Protein AF-A0A0D9QMQ9-F1 (afdb_monomer)

Solvent-accessible surface area (backbone atoms only — not comparable to full-atom values): 18024 Å² total; per-residue (Å²): 124,52,68,69,56,51,51,50,50,52,50,52,46,32,58,77,69,70,30,74,96,33,70,53,59,41,44,40,51,52,48,52,54,51,52,53,53,51,51,50,48,48,51,56,69,65,52,65,88,50,54,65,75,58,25,52,79,49,39,35,37,28,42,50,49,85,97,51,65,80,92,48,66,43,75,64,51,43,36,12,32,39,33,32,13,33,58,45,25,47,42,51,36,56,46,47,32,58,53,93,55,92,91,39,66,69,70,74,86,72,92,64,58,67,66,56,51,46,49,48,36,42,52,53,42,50,51,50,52,44,53,46,60,67,25,40,35,45,32,72,54,11,41,45,38,24,54,48,53,54,33,72,59,41,60,86,44,100,87,46,63,32,39,51,45,76,58,77,39,49,94,82,55,63,76,62,62,62,66,71,90,51,43,68,60,58,52,55,51,52,51,35,66,75,36,49,74,58,40,46,62,47,43,29,66,66,47,38,54,55,26,66,32,67,46,78,80,69,91,63,96,78,81,51,58,78,41,57,66,55,68,73,61,48,49,55,43,49,57,54,35,53,53,51,50,53,52,49,42,55,49,53,52,49,53,53,50,53,55,49,53,50,35,37,75,73,64,42,33,71,78,82,79,62,88,59,84,78,77,79,78,83,79,78,96,77,81,88,87,75,86,83,77,93,74,91,78,90,78,90,81,88,81,87,83,88,82,134

Organism: Plasmodium fragile (NCBI:txid5857)

Mean predicted aligned error: 11.41 Å

Nearest PDB structures (foldseek):
  2fen-assembly1_D  TM=1.761E-01  e=1.444E+00  Agrobacterium tumefaciens

Radius of gyration: 24.2 Å; Cα contacts (8 Å, |Δi|>4): 319; chains: 1; bounding box: 76×77×54 Å

Structure (mmCIF, N/CA/C/O backbone):
data_AF-A0A0D9QMQ9-F1
#
_entry.id   AF-A0A0D9QMQ9-F1
#
loop_
_atom_site.group_PDB
_atom_site.id
_atom_site.type_symbol
_atom_site.label_atom_id
_atom_site.label_alt_id
_atom_site.label_comp_id
_atom_site.label_asym_id
_atom_site.label_entity_id
_atom_site.label_seq_id
_atom_site.pdbx_PDB_ins_code
_atom_site.Cartn_x
_a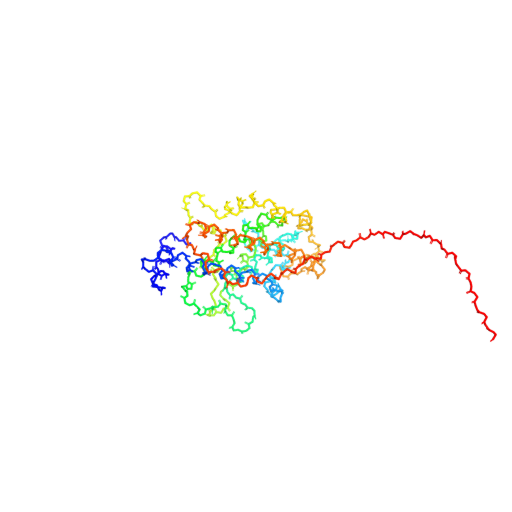tom_site.Cartn_y
_atom_site.Cartn_z
_atom_site.occupancy
_atom_site.B_iso_or_equiv
_atom_site.auth_seq_id
_atom_site.auth_comp_id
_atom_site.auth_asym_id
_atom_site.auth_atom_id
_atom_site.pdbx_PDB_model_num
ATOM 1 N N . MET A 1 1 ? -9.768 -14.624 4.587 1.00 68.94 1 MET A N 1
ATOM 2 C CA . MET A 1 1 ? -10.460 -14.705 5.897 1.00 68.94 1 MET A CA 1
ATOM 3 C C . MET A 1 1 ? -11.968 -14.807 5.677 1.00 68.94 1 MET A C 1
ATOM 5 O O . MET A 1 1 ? -12.449 -14.181 4.743 1.00 68.94 1 MET A O 1
ATOM 9 N N . THR A 1 2 ? -12.699 -15.591 6.482 1.00 71.62 2 THR A N 1
ATOM 10 C CA . THR A 1 2 ? -14.177 -15.701 6.405 1.00 71.62 2 THR A CA 1
ATOM 11 C C . THR A 1 2 ? -14.870 -14.770 7.410 1.00 71.62 2 THR A C 1
ATOM 13 O O . THR A 1 2 ? -14.233 -14.324 8.364 1.00 71.62 2 THR A O 1
ATOM 16 N N . TYR A 1 3 ? -16.180 -14.531 7.258 1.00 74.81 3 TYR A N 1
ATOM 17 C CA . TYR A 1 3 ? -16.982 -13.797 8.251 1.00 74.81 3 TYR A CA 1
ATOM 18 C C . TYR A 1 3 ? -16.979 -14.431 9.631 1.00 74.81 3 TYR A C 1
ATOM 20 O O . TYR A 1 3 ? -16.872 -13.719 10.620 1.00 74.81 3 TYR A O 1
ATOM 28 N N . ALA A 1 4 ? -17.073 -15.759 9.701 1.00 80.44 4 ALA A N 1
ATOM 29 C CA . ALA A 1 4 ? -17.024 -16.468 10.971 1.00 80.44 4 ALA A CA 1
ATOM 30 C C . ALA A 1 4 ? -15.676 -16.233 11.666 1.00 80.44 4 ALA A C 1
ATOM 32 O O . ALA A 1 4 ? -15.633 -15.960 12.861 1.00 80.44 4 ALA A O 1
ATOM 33 N N . THR A 1 5 ? -14.580 -16.256 10.899 1.00 82.38 5 THR A N 1
ATOM 34 C CA . THR A 1 5 ? -13.242 -15.954 11.415 1.00 82.38 5 THR A CA 1
ATOM 35 C C . THR A 1 5 ? -13.144 -14.511 11.906 1.00 82.38 5 THR A C 1
ATOM 37 O O . THR A 1 5 ? -12.687 -14.291 13.021 1.00 82.38 5 THR A O 1
ATOM 40 N N . LEU A 1 6 ? -13.599 -13.527 11.121 1.00 82.94 6 LEU A N 1
ATOM 41 C CA . LEU A 1 6 ? -13.557 -12.125 11.546 1.00 82.94 6 LEU A CA 1
ATOM 42 C C . LEU A 1 6 ? -14.472 -11.865 12.750 1.00 82.94 6 LEU A C 1
ATOM 44 O O . LEU A 1 6 ? -14.066 -11.192 13.689 1.00 82.94 6 LEU A O 1
ATOM 48 N N . GLY A 1 7 ? -15.679 -12.427 12.758 1.00 86.12 7 GLY A N 1
ATOM 49 C CA . GLY A 1 7 ? -16.612 -12.327 13.878 1.00 86.12 7 GLY A CA 1
ATOM 50 C C . GLY A 1 7 ? -16.023 -12.912 15.160 1.00 86.12 7 GLY A C 1
ATOM 51 O O . GLY A 1 7 ? -16.107 -12.279 16.207 1.00 86.12 7 GLY A O 1
ATOM 52 N N . ALA A 1 8 ? -15.346 -14.062 15.076 1.00 88.00 8 ALA A N 1
ATOM 53 C CA . ALA A 1 8 ? -14.628 -14.643 16.207 1.00 88.00 8 ALA A CA 1
ATOM 54 C C . ALA A 1 8 ? -13.463 -13.754 16.677 1.00 88.00 8 ALA A C 1
ATOM 56 O O . ALA A 1 8 ? -13.286 -13.576 17.880 1.00 88.00 8 ALA A O 1
ATOM 57 N N . LEU A 1 9 ? -12.707 -13.153 15.750 1.00 87.44 9 LEU A N 1
ATOM 58 C CA . LEU A 1 9 ? -11.633 -12.208 16.079 1.00 87.44 9 LEU A CA 1
ATOM 59 C C . LEU A 1 9 ? -12.155 -10.959 16.793 1.00 87.44 9 LEU A C 1
ATOM 61 O O . LEU A 1 9 ? -11.562 -10.529 17.779 1.00 87.44 9 LEU A O 1
ATOM 65 N N . LEU A 1 10 ? -13.258 -10.382 16.312 1.00 89.94 10 LEU A N 1
ATOM 66 C CA . LEU A 1 10 ? -13.884 -9.207 16.917 1.00 89.94 10 LEU A CA 1
ATOM 67 C C . LEU A 1 10 ? -14.530 -9.543 18.269 1.00 89.94 10 LEU A C 1
ATOM 69 O O . LEU A 1 10 ? -14.424 -8.758 19.207 1.00 89.94 10 LEU A O 1
ATOM 73 N N . ALA A 1 11 ? -15.137 -10.723 18.415 1.00 90.56 11 ALA A N 1
ATOM 74 C CA . ALA A 1 11 ? -15.656 -11.185 19.700 1.00 90.56 11 ALA A CA 1
ATOM 75 C C . ALA A 1 11 ? -14.529 -11.378 20.729 1.00 90.56 11 ALA A C 1
ATOM 77 O O . ALA A 1 11 ? -14.617 -10.863 21.842 1.00 90.56 11 ALA A O 1
ATOM 78 N N . ASP A 1 12 ? -13.442 -12.056 20.348 1.00 89.81 12 ASP A N 1
ATOM 79 C CA . ASP A 1 12 ? -12.253 -12.220 21.193 1.00 89.81 12 ASP A CA 1
ATOM 80 C C . ASP A 1 12 ? -11.634 -10.865 21.569 1.00 89.81 12 ASP A C 1
ATOM 82 O O . ASP A 1 12 ? -11.254 -10.653 22.721 1.00 89.81 12 ASP A O 1
ATOM 86 N N . TYR A 1 13 ? -11.599 -9.919 20.627 1.00 89.81 13 TYR A N 1
ATOM 87 C CA . TYR A 1 13 ? -11.155 -8.549 20.864 1.00 89.81 13 TYR A CA 1
ATOM 88 C C . TYR A 1 13 ? -11.979 -7.838 21.945 1.00 89.81 13 TYR A C 1
ATOM 90 O O . TYR A 1 13 ? -11.412 -7.296 22.897 1.00 89.81 13 TYR A O 1
ATOM 98 N N . VAL A 1 14 ? -13.310 -7.873 21.824 1.00 90.81 14 VAL A N 1
ATOM 99 C CA . VAL A 1 14 ? -14.242 -7.270 22.789 1.00 90.81 14 VAL A CA 1
ATOM 100 C C . VAL A 1 14 ? -14.087 -7.909 24.170 1.00 90.81 14 VAL A C 1
ATOM 102 O O . VAL A 1 14 ? -13.989 -7.193 25.167 1.00 90.81 14 VAL A O 1
ATOM 105 N N . ILE A 1 15 ? -14.005 -9.243 24.236 1.00 90.62 15 ILE A N 1
ATOM 106 C CA . ILE A 1 15 ? -13.854 -9.992 25.492 1.00 90.62 15 ILE A CA 1
ATOM 107 C C . ILE A 1 15 ? -12.533 -9.637 26.181 1.00 90.62 15 ILE A C 1
ATOM 109 O O . ILE A 1 15 ? -12.535 -9.262 27.353 1.00 90.62 15 ILE A O 1
ATOM 113 N N . LYS A 1 16 ? -11.403 -9.701 25.465 1.00 88.38 16 LYS A N 1
ATOM 114 C CA . LYS A 1 16 ? -10.070 -9.449 26.042 1.00 88.38 16 LYS A CA 1
ATOM 115 C C . LYS A 1 16 ? -9.882 -8.023 26.538 1.00 88.38 16 LYS A C 1
ATOM 117 O O . LYS A 1 16 ? -9.113 -7.807 27.470 1.00 88.38 16 LYS A O 1
ATOM 122 N N . ARG A 1 17 ? -10.564 -7.056 25.924 1.00 88.06 17 ARG A N 1
ATOM 123 C CA . ARG A 1 17 ? -10.505 -5.647 26.331 1.00 88.06 17 ARG A CA 1
ATOM 124 C C . ARG A 1 17 ? -11.587 -5.254 27.341 1.00 88.06 17 ARG A C 1
ATOM 126 O O . ARG A 1 17 ? -11.636 -4.090 27.720 1.00 88.06 17 ARG A O 1
ATOM 133 N N . GLY A 1 18 ? -12.428 -6.193 27.786 1.00 90.94 18 GLY A N 1
ATOM 134 C CA . GLY A 1 18 ? -13.492 -5.918 28.756 1.00 90.94 18 GLY A CA 1
ATOM 135 C C . GLY A 1 18 ? -14.588 -4.993 28.218 1.00 90.94 18 GLY A C 1
ATOM 136 O O . GLY A 1 18 ? -15.209 -4.278 28.992 1.00 90.94 18 GLY A O 1
ATOM 137 N N . LEU A 1 19 ? -14.820 -4.998 26.901 1.00 91.88 19 LEU A N 1
ATOM 138 C CA . LEU A 1 19 ? -15.770 -4.113 26.207 1.00 91.88 19 LEU A CA 1
ATOM 139 C C . LEU A 1 19 ? -17.147 -4.774 26.010 1.00 91.88 19 LEU A C 1
ATOM 141 O O . LEU A 1 19 ? -17.959 -4.335 25.196 1.00 91.88 19 LEU A O 1
ATOM 145 N N . VAL A 1 20 ? -17.406 -5.886 26.704 1.00 91.75 20 VAL A N 1
ATOM 146 C CA . VAL A 1 20 ? -18.668 -6.629 26.594 1.00 91.75 20 VAL A CA 1
ATOM 147 C C . VAL A 1 20 ? -19.812 -5.745 27.088 1.00 91.75 20 VAL A C 1
ATOM 149 O O . VAL A 1 20 ? -19.816 -5.318 28.238 1.00 91.75 20 VAL A O 1
ATOM 152 N N . GLY A 1 21 ? -20.794 -5.495 26.220 1.00 91.88 21 GLY A N 1
ATOM 153 C CA . GLY A 1 21 ? -21.918 -4.608 26.531 1.00 91.88 21 GLY A CA 1
ATOM 154 C C . GLY A 1 21 ? -21.609 -3.114 26.389 1.00 91.88 21 GLY A C 1
ATOM 155 O O . GLY A 1 21 ? -22.464 -2.306 26.736 1.00 91.88 21 GLY A O 1
ATOM 156 N N . ASP A 1 22 ? -20.444 -2.746 25.843 1.00 90.12 22 ASP A N 1
ATOM 157 C CA . ASP A 1 22 ? -20.040 -1.359 25.584 1.00 90.12 22 ASP A CA 1
ATOM 158 C C . ASP A 1 22 ? -19.768 -1.119 24.081 1.00 90.12 22 ASP A C 1
ATOM 160 O O . ASP A 1 22 ? -18.618 -1.164 23.629 1.00 90.12 22 ASP A O 1
ATOM 164 N N . PRO A 1 23 ? -20.815 -0.877 23.267 1.00 86.69 23 PRO A N 1
ATOM 165 C CA . PRO A 1 23 ? -20.660 -0.641 21.831 1.00 86.69 23 PRO A CA 1
ATOM 166 C C . PRO A 1 23 ? -19.800 0.587 21.503 1.00 86.69 23 PRO A C 1
ATOM 168 O O . PRO A 1 23 ? -19.014 0.545 20.558 1.00 86.69 23 PRO A O 1
ATOM 171 N N . GLN A 1 24 ? -19.910 1.663 22.289 1.00 84.31 24 GLN A N 1
ATOM 172 C CA . GLN A 1 24 ? -19.139 2.890 22.070 1.00 84.31 24 GLN A CA 1
ATOM 173 C C . GLN A 1 24 ? -17.661 2.684 22.414 1.00 84.31 24 GLN A C 1
ATOM 175 O O . GLN A 1 24 ? -16.781 3.075 21.645 1.00 84.31 24 GLN A O 1
ATOM 180 N N . GLY A 1 25 ? -17.366 2.019 23.533 1.00 86.75 25 GLY A N 1
ATOM 181 C CA . GLY A 1 25 ? -16.004 1.637 23.889 1.00 86.75 25 GLY A CA 1
ATOM 182 C C . GLY A 1 25 ? -15.387 0.672 22.881 1.00 86.75 25 GLY A C 1
ATOM 183 O O . GLY A 1 25 ? -14.217 0.836 22.535 1.00 86.75 25 GLY A O 1
ATOM 184 N N . TYR A 1 26 ? -16.164 -0.275 22.344 1.00 88.44 26 TYR A N 1
ATOM 185 C CA . TYR A 1 26 ? -15.739 -1.137 21.238 1.00 88.44 26 TYR A CA 1
ATOM 186 C C . TYR A 1 26 ? -15.322 -0.332 20.003 1.00 88.44 26 TYR A C 1
ATOM 188 O O . TYR A 1 26 ? -14.180 -0.479 19.559 1.00 88.44 26 TYR A O 1
ATOM 196 N N . MET A 1 27 ? -16.193 0.542 19.488 1.00 86.75 27 MET A N 1
ATOM 197 C CA . MET A 1 27 ? -15.899 1.344 18.293 1.00 86.75 27 MET A CA 1
ATOM 198 C C . MET A 1 27 ? -14.690 2.257 18.510 1.00 86.75 27 MET A C 1
ATOM 200 O O . MET A 1 27 ? -13.760 2.257 17.702 1.00 86.75 27 MET A O 1
ATOM 204 N N . LYS A 1 28 ? -14.630 2.950 19.653 1.00 85.81 28 LYS A N 1
ATOM 205 C CA . LYS A 1 28 ? -13.495 3.802 20.033 1.00 85.81 28 LYS A CA 1
ATOM 206 C C . LYS A 1 28 ? -12.178 3.025 20.103 1.00 85.81 28 LYS A C 1
ATOM 208 O O . LYS A 1 28 ? -11.148 3.503 19.630 1.00 85.81 28 LYS A O 1
ATOM 213 N N . SER A 1 29 ? -12.193 1.842 20.716 1.00 87.19 29 SER A N 1
ATOM 214 C CA . SER A 1 29 ? -11.004 1.000 20.887 1.00 87.19 29 SER A CA 1
ATOM 215 C C . SER A 1 29 ? -10.517 0.449 19.546 1.00 87.19 29 SER A C 1
ATOM 217 O O . SER A 1 29 ? -9.326 0.545 19.240 1.00 87.19 29 SER A O 1
ATOM 219 N N . LEU A 1 30 ? -11.440 -0.054 18.717 1.00 88.19 30 LEU A N 1
ATOM 220 C CA . LEU A 1 30 ? -11.125 -0.582 17.393 1.00 88.19 30 LEU A CA 1
ATOM 221 C C . LEU A 1 30 ? -10.579 0.515 16.476 1.00 88.19 30 LEU A C 1
ATOM 223 O O . LEU A 1 30 ? -9.556 0.310 15.822 1.00 88.19 30 LEU A O 1
ATOM 227 N N . TRP A 1 31 ? -11.215 1.690 16.470 1.00 87.56 31 TRP A N 1
ATOM 228 C CA . TRP A 1 31 ? -10.737 2.840 15.711 1.00 87.56 31 TRP A CA 1
ATOM 229 C C . TRP A 1 31 ? -9.320 3.234 16.119 1.00 87.56 31 TRP A C 1
ATOM 231 O O . TRP A 1 31 ? -8.460 3.387 15.258 1.00 87.56 31 TRP A O 1
ATOM 241 N N . LYS A 1 32 ? -9.046 3.322 17.426 1.00 86.56 32 LYS A N 1
ATOM 242 C CA . LYS A 1 32 ? -7.710 3.647 17.939 1.00 86.56 32 LYS A CA 1
ATOM 243 C C . LYS A 1 32 ? -6.645 2.667 17.439 1.00 86.56 32 LYS A C 1
ATOM 245 O O . LYS A 1 32 ? -5.544 3.089 17.092 1.00 86.56 32 LYS A O 1
ATOM 250 N N . ASP A 1 33 ? -6.958 1.374 17.386 1.00 87.38 33 ASP A N 1
ATOM 251 C CA . ASP A 1 33 ? -6.023 0.364 16.882 1.00 87.38 33 ASP A CA 1
ATOM 252 C C . ASP A 1 33 ? -5.807 0.484 15.359 1.00 87.38 33 ASP A C 1
ATOM 254 O O . ASP A 1 33 ? -4.674 0.344 14.891 1.00 87.38 33 ASP A O 1
ATOM 258 N N . ILE A 1 34 ? -6.864 0.774 14.587 1.00 89.06 34 ILE A N 1
ATOM 259 C CA . ILE A 1 34 ? -6.778 1.022 13.136 1.00 89.06 34 ILE A CA 1
ATOM 260 C C . ILE A 1 34 ? -5.956 2.282 12.852 1.00 89.06 34 ILE A C 1
ATOM 262 O O . ILE A 1 34 ? -5.028 2.232 12.044 1.00 89.06 34 ILE A O 1
ATOM 266 N N . GLU A 1 35 ? -6.257 3.385 13.541 1.00 86.94 35 GLU A N 1
ATOM 267 C CA . GLU A 1 35 ? -5.558 4.669 13.430 1.00 86.94 35 GLU A CA 1
ATOM 268 C C . GLU A 1 35 ? -4.066 4.492 13.728 1.00 86.94 35 GLU A C 1
ATOM 270 O O . GLU A 1 35 ? -3.226 4.898 12.928 1.00 86.94 35 GLU A O 1
ATOM 275 N N . ALA A 1 36 ? -3.731 3.776 14.806 1.00 87.69 36 ALA A N 1
ATOM 276 C CA . ALA A 1 36 ? -2.348 3.488 15.165 1.00 87.69 36 ALA A CA 1
ATOM 277 C C . ALA A 1 36 ? -1.608 2.663 14.096 1.00 87.69 36 ALA A C 1
ATOM 279 O O . ALA A 1 36 ? -0.444 2.938 13.804 1.00 87.69 36 ALA A O 1
ATOM 280 N N . GLN A 1 37 ? -2.245 1.649 13.493 1.00 89.69 37 GLN A N 1
ATOM 281 C CA . GLN A 1 37 ? -1.610 0.897 12.401 1.00 89.69 37 GLN A CA 1
ATOM 282 C C . GLN A 1 37 ? -1.471 1.739 11.128 1.00 89.69 37 GLN A C 1
ATOM 284 O O . GLN A 1 37 ? -0.465 1.612 10.431 1.00 89.69 37 GLN A O 1
ATOM 289 N N . LEU A 1 38 ? -2.441 2.603 10.825 1.00 91.44 38 LEU A N 1
ATOM 290 C CA . LEU A 1 38 ? -2.374 3.492 9.668 1.00 91.44 38 LEU A CA 1
ATOM 291 C C . LEU A 1 38 ? -1.259 4.535 9.822 1.00 91.44 38 LEU A C 1
ATOM 293 O O . LEU A 1 38 ? -0.508 4.760 8.875 1.00 91.44 38 LEU A O 1
ATOM 297 N N . ASP A 1 39 ? -1.084 5.106 11.014 1.00 89.06 39 ASP A N 1
ATOM 298 C CA . ASP A 1 39 ? 0.026 6.019 11.304 1.00 89.06 39 ASP A CA 1
ATOM 299 C C . ASP A 1 39 ? 1.377 5.325 11.162 1.00 89.06 39 ASP A C 1
ATOM 301 O O . ASP A 1 39 ? 2.276 5.846 10.499 1.00 89.06 39 ASP A O 1
ATOM 305 N N . LYS A 1 40 ? 1.501 4.108 11.700 1.00 90.38 40 LYS A N 1
ATOM 306 C CA . LYS A 1 40 ? 2.700 3.284 11.518 1.00 90.38 40 LYS A CA 1
ATOM 307 C C . LYS A 1 40 ? 2.983 2.994 10.057 1.00 90.38 40 LYS A C 1
ATOM 309 O O . LYS A 1 40 ? 4.139 3.019 9.656 1.00 90.38 40 LYS A O 1
ATOM 314 N N . PHE A 1 41 ? 1.954 2.752 9.253 1.00 91.94 41 PHE A N 1
ATOM 315 C CA . PHE A 1 41 ? 2.126 2.553 7.822 1.00 91.94 41 PHE A CA 1
ATOM 316 C C . PHE A 1 41 ? 2.626 3.824 7.123 1.00 91.94 41 PHE A C 1
ATOM 318 O O . PHE A 1 41 ? 3.583 3.773 6.355 1.00 91.94 41 PHE A O 1
ATOM 325 N N . ILE A 1 42 ? 2.032 4.982 7.423 1.00 91.12 42 ILE A N 1
ATOM 326 C CA . ILE A 1 42 ? 2.452 6.277 6.864 1.00 91.12 42 ILE A CA 1
ATOM 327 C C . ILE A 1 42 ? 3.900 6.606 7.262 1.00 91.12 42 ILE A C 1
ATOM 329 O O . ILE A 1 42 ? 4.663 7.108 6.432 1.00 91.12 42 ILE A O 1
ATOM 333 N N . GLN A 1 43 ? 4.282 6.317 8.508 1.00 88.56 43 GLN A N 1
ATOM 334 C CA . GLN A 1 43 ? 5.653 6.462 9.000 1.00 88.56 43 GLN A CA 1
ATOM 335 C C . GLN A 1 43 ? 6.602 5.473 8.326 1.00 88.56 43 GLN A C 1
ATOM 337 O O . GLN A 1 43 ? 7.659 5.882 7.860 1.00 88.56 43 GLN A O 1
ATOM 342 N N . HIS A 1 44 ? 6.200 4.209 8.181 1.00 87.31 44 HIS A N 1
ATOM 343 C CA . HIS A 1 44 ? 6.981 3.195 7.478 1.00 87.31 44 HIS A CA 1
ATOM 344 C C . HIS A 1 44 ? 7.254 3.609 6.030 1.00 87.31 44 HIS A C 1
ATOM 346 O O . HIS A 1 44 ? 8.369 3.463 5.550 1.00 87.31 44 HIS A O 1
ATOM 352 N N . LEU A 1 45 ? 6.276 4.222 5.352 1.00 87.62 45 LEU A N 1
ATOM 353 C CA . LEU A 1 45 ? 6.485 4.817 4.034 1.00 87.62 45 LEU A CA 1
ATOM 354 C C . LEU A 1 45 ? 7.475 5.998 4.054 1.00 87.62 45 LEU A C 1
ATOM 356 O O . LEU A 1 45 ? 8.078 6.252 3.025 1.00 87.62 45 LEU A O 1
ATOM 360 N N . LYS A 1 46 ? 7.668 6.736 5.158 1.00 82.81 46 LYS A N 1
ATOM 361 C CA . LYS A 1 46 ? 8.644 7.851 5.236 1.00 82.81 46 LYS A CA 1
ATOM 362 C C . LYS A 1 46 ? 10.091 7.354 5.297 1.00 82.81 46 LYS A C 1
ATOM 364 O O . LYS A 1 46 ? 10.971 8.074 4.842 1.00 82.81 46 LYS A O 1
ATOM 369 N N . ASP A 1 47 ? 10.323 6.170 5.851 1.00 73.62 47 ASP A N 1
ATOM 370 C CA . ASP A 1 47 ? 11.666 5.668 6.134 1.00 73.62 47 ASP A CA 1
ATOM 371 C C . ASP A 1 47 ? 12.423 5.330 4.838 1.00 73.62 47 ASP A C 1
ATOM 373 O O . ASP A 1 47 ? 12.056 4.391 4.130 1.00 73.62 47 ASP A O 1
ATOM 377 N N . GLN A 1 48 ? 13.415 6.156 4.489 1.00 65.25 48 GLN A N 1
ATOM 378 C CA . GLN A 1 48 ? 14.204 6.039 3.256 1.00 65.25 48 GLN A CA 1
ATOM 379 C C . GLN A 1 48 ? 15.430 5.136 3.416 1.00 65.25 48 GLN A C 1
ATOM 381 O O . GLN A 1 48 ? 15.915 4.589 2.425 1.00 65.25 48 GLN A O 1
ATOM 386 N N . GLU A 1 49 ? 15.927 4.938 4.642 1.00 60.41 49 GLU A N 1
ATOM 387 C CA . GLU A 1 49 ? 17.119 4.110 4.896 1.00 60.41 49 GLU A CA 1
ATOM 388 C C . GLU A 1 49 ? 16.867 2.636 4.549 1.00 60.41 49 GLU A C 1
ATOM 390 O O . GLU A 1 49 ? 17.783 1.868 4.256 1.00 60.41 49 GLU A O 1
ATOM 395 N N . LEU A 1 50 ? 15.592 2.259 4.510 1.00 63.56 50 LEU A N 1
ATOM 396 C CA . LEU A 1 50 ? 15.129 0.905 4.271 1.00 63.56 50 LEU A CA 1
ATOM 397 C C . LEU A 1 50 ? 14.785 0.630 2.794 1.00 63.56 50 LEU A C 1
ATOM 399 O O . LEU A 1 50 ? 14.641 -0.530 2.400 1.00 63.56 50 LEU A O 1
ATOM 403 N N . ASP A 1 51 ? 14.704 1.667 1.951 1.00 66.38 51 ASP A N 1
ATOM 404 C CA . ASP A 1 51 ? 14.235 1.564 0.559 1.00 66.38 51 ASP A CA 1
ATOM 405 C C . ASP A 1 51 ? 15.152 0.700 -0.318 1.00 66.38 51 ASP A C 1
ATOM 407 O O . ASP A 1 51 ? 14.689 0.004 -1.226 1.00 66.38 51 ASP A O 1
ATOM 411 N N . GLU A 1 52 ? 16.458 0.725 -0.056 1.00 68.31 52 GLU A N 1
ATOM 412 C CA . GLU A 1 52 ? 17.465 -0.068 -0.770 1.00 68.31 52 GLU A CA 1
ATOM 413 C C . GLU A 1 52 ? 17.335 -1.563 -0.469 1.00 68.31 52 GLU A C 1
ATOM 415 O O . GLU A 1 52 ? 17.295 -2.380 -1.391 1.00 68.31 52 GLU A O 1
ATOM 420 N N . ALA A 1 53 ? 17.224 -1.913 0.812 1.00 67.75 53 ALA A N 1
ATOM 421 C CA . ALA A 1 53 ? 17.193 -3.295 1.273 1.00 67.75 53 ALA A CA 1
ATOM 422 C C . ALA A 1 53 ? 15.817 -3.953 1.078 1.00 67.75 53 ALA A C 1
ATOM 424 O O . ALA A 1 53 ? 15.755 -5.142 0.769 1.00 67.75 53 ALA A O 1
ATOM 425 N N . TYR A 1 54 ? 14.720 -3.194 1.166 1.00 71.06 54 TYR A N 1
ATOM 426 C CA . TYR A 1 54 ? 13.375 -3.731 0.946 1.00 71.06 54 TYR A CA 1
ATOM 427 C C . TYR A 1 54 ? 13.077 -4.096 -0.496 1.00 71.06 54 TYR A C 1
ATOM 429 O O . TYR A 1 54 ? 12.248 -4.960 -0.742 1.00 71.06 54 TYR A O 1
ATOM 437 N N . SER A 1 55 ? 13.722 -3.456 -1.464 1.00 76.94 55 SER A N 1
ATOM 438 C CA . SER A 1 55 ? 13.285 -3.540 -2.857 1.00 76.94 55 SER A CA 1
ATOM 439 C C . SER A 1 55 ? 14.362 -4.047 -3.814 1.00 76.94 55 SER A C 1
ATOM 441 O O . SER A 1 55 ? 14.288 -3.827 -5.027 1.00 76.94 55 SER A O 1
ATOM 443 N N . VAL A 1 56 ? 15.353 -4.772 -3.281 1.00 83.62 56 VAL A N 1
ATOM 444 C CA . VAL A 1 56 ? 16.436 -5.397 -4.061 1.00 83.62 56 VAL A CA 1
ATOM 445 C C . VAL A 1 56 ? 15.875 -6.272 -5.184 1.00 83.62 56 VAL A C 1
ATOM 447 O O . VAL A 1 56 ? 16.342 -6.198 -6.317 1.00 83.62 56 VAL A O 1
ATOM 450 N N . ASN A 1 57 ? 14.810 -7.035 -4.920 1.00 84.69 57 ASN A N 1
ATOM 451 C CA . ASN A 1 57 ? 14.135 -7.864 -5.922 1.00 84.69 57 ASN A CA 1
ATOM 452 C C . ASN A 1 57 ? 13.616 -7.045 -7.119 1.00 84.69 57 ASN A C 1
ATOM 454 O O . ASN A 1 57 ? 13.650 -7.532 -8.251 1.00 84.69 57 ASN A O 1
ATOM 458 N N . CYS A 1 58 ? 13.185 -5.798 -6.900 1.00 89.69 58 CYS A N 1
ATOM 459 C CA . CYS A 1 58 ? 12.698 -4.891 -7.941 1.00 89.69 58 CYS A CA 1
ATOM 460 C C . CYS A 1 58 ? 13.826 -4.281 -8.796 1.00 89.69 58 CYS A C 1
ATOM 462 O O . CYS A 1 58 ? 13.551 -3.639 -9.814 1.00 89.69 58 CYS A O 1
ATOM 464 N N . LYS A 1 59 ? 15.099 -4.474 -8.420 1.00 84.94 59 LYS A N 1
ATOM 465 C CA . LYS A 1 59 ? 16.254 -4.070 -9.239 1.00 84.94 59 LYS A CA 1
ATOM 466 C C . LYS A 1 59 ? 16.546 -5.062 -10.362 1.00 84.94 59 LYS A C 1
ATOM 468 O O . LYS A 1 59 ? 17.109 -4.655 -11.377 1.00 84.94 59 LYS A O 1
ATOM 473 N N . ASN A 1 60 ? 16.095 -6.312 -10.228 1.00 84.19 60 ASN A N 1
ATOM 474 C CA . ASN A 1 60 ? 16.275 -7.354 -11.239 1.00 84.19 60 ASN A CA 1
ATOM 475 C C . ASN A 1 60 ? 15.795 -6.881 -12.621 1.00 84.19 60 ASN A C 1
ATOM 477 O O . ASN A 1 60 ? 14.765 -6.208 -12.752 1.00 84.19 60 ASN A O 1
ATOM 481 N N . THR A 1 61 ? 16.536 -7.226 -13.667 1.00 83.12 61 THR A N 1
ATOM 482 C CA . THR A 1 61 ? 16.208 -6.875 -15.056 1.00 83.12 61 THR A CA 1
ATOM 483 C C . THR A 1 61 ? 14.991 -7.630 -15.571 1.00 83.12 61 THR A C 1
ATOM 485 O O . THR A 1 61 ? 14.216 -7.047 -16.329 1.00 83.12 61 THR A O 1
ATOM 488 N N . ALA A 1 62 ? 14.802 -8.887 -15.155 1.00 86.00 62 ALA A N 1
ATOM 489 C CA . ALA A 1 62 ? 13.739 -9.757 -15.645 1.00 86.00 62 ALA A CA 1
ATOM 490 C C . ALA A 1 62 ? 12.914 -10.390 -14.517 1.00 86.00 62 ALA A C 1
ATOM 492 O O . ALA A 1 62 ? 13.467 -10.910 -13.549 1.00 86.00 62 ALA A O 1
ATOM 493 N N . TRP A 1 63 ? 11.589 -10.383 -14.671 1.00 91.00 63 TRP A N 1
ATOM 494 C CA . TRP A 1 63 ? 10.625 -10.796 -13.646 1.00 91.00 63 TRP A CA 1
ATOM 495 C C . TRP A 1 63 ? 9.649 -11.851 -14.150 1.00 91.00 63 TRP A C 1
ATOM 497 O O . TRP A 1 63 ? 9.332 -11.915 -15.340 1.00 91.00 63 TRP A O 1
ATOM 507 N N . GLN A 1 64 ? 9.099 -12.629 -13.221 1.00 90.81 64 GLN A N 1
ATOM 508 C CA . GLN A 1 64 ? 7.893 -13.413 -13.464 1.00 90.81 64 GLN A CA 1
ATOM 509 C C . GLN A 1 64 ? 6.731 -12.482 -13.806 1.00 90.81 64 GLN A C 1
ATOM 511 O O . GLN A 1 64 ? 6.609 -11.389 -13.250 1.00 90.81 64 GLN A O 1
ATOM 516 N N . ARG A 1 65 ? 5.853 -12.929 -14.706 1.00 85.75 65 ARG A N 1
ATOM 517 C CA . ARG A 1 65 ? 4.692 -12.165 -15.173 1.00 85.75 65 ARG A CA 1
ATOM 518 C C . ARG A 1 65 ? 3.390 -12.844 -14.732 1.00 85.75 65 ARG A C 1
ATOM 520 O O . ARG A 1 65 ? 3.325 -14.074 -14.767 1.00 85.75 65 ARG A O 1
ATOM 527 N N . PRO A 1 66 ? 2.340 -12.087 -14.359 1.00 83.12 66 PRO A N 1
ATOM 528 C CA . PRO A 1 66 ? 1.044 -12.685 -14.053 1.00 83.12 66 PRO A CA 1
ATOM 529 C C . PRO A 1 66 ? 0.519 -13.506 -15.241 1.00 83.12 66 PRO A C 1
ATOM 531 O O . PRO A 1 66 ? 0.609 -13.078 -16.393 1.00 83.12 66 PRO A O 1
ATOM 534 N N . GLY A 1 67 ? -0.028 -14.691 -14.954 1.00 79.38 67 GLY A N 1
ATOM 535 C CA . GLY A 1 67 ? -0.600 -15.595 -15.960 1.00 79.38 67 GLY A CA 1
ATOM 536 C C . GLY A 1 67 ? 0.419 -16.339 -16.833 1.00 79.38 67 GLY A C 1
ATOM 537 O O . GLY A 1 67 ? 0.016 -16.965 -17.808 1.00 79.38 67 GLY A O 1
ATOM 538 N N . GLN A 1 68 ? 1.716 -16.272 -16.514 1.00 81.44 68 GLN A N 1
ATOM 539 C CA . GLN A 1 68 ? 2.778 -17.027 -17.189 1.00 81.44 68 GLN A CA 1
ATOM 540 C C . GLN A 1 68 ? 3.422 -18.050 -16.236 1.00 81.44 68 GLN A C 1
ATOM 542 O O . GLN A 1 68 ? 3.331 -17.883 -15.016 1.00 81.44 68 GLN A O 1
ATOM 547 N N . PRO A 1 69 ? 4.088 -19.099 -16.759 1.00 78.31 69 PRO A N 1
ATOM 548 C CA . PRO A 1 69 ? 4.858 -20.026 -15.934 1.00 78.31 69 PRO A CA 1
ATOM 549 C C . PRO A 1 69 ? 5.923 -19.297 -15.099 1.00 78.31 69 PRO A C 1
ATOM 551 O O . PRO A 1 69 ? 6.695 -18.495 -15.622 1.00 78.31 69 PRO A O 1
ATOM 554 N N . THR A 1 70 ? 5.992 -19.582 -13.797 1.00 82.19 70 THR A N 1
ATOM 555 C CA . THR A 1 70 ? 6.876 -18.879 -12.842 1.00 82.19 70 THR A CA 1
ATOM 556 C C . THR A 1 70 ? 8.367 -19.186 -13.025 1.00 82.19 70 THR A C 1
ATOM 558 O O . THR A 1 70 ? 9.219 -18.473 -12.492 1.00 82.19 70 THR A O 1
ATOM 561 N N . ASN A 1 71 ? 8.700 -20.215 -13.807 1.00 82.69 71 ASN A N 1
ATOM 562 C CA . ASN A 1 71 ? 10.066 -20.554 -14.206 1.00 82.69 71 ASN A CA 1
ATOM 563 C C . ASN A 1 71 ? 10.582 -19.719 -15.393 1.00 82.69 71 ASN A C 1
ATOM 565 O O . ASN A 1 71 ? 11.743 -19.865 -15.766 1.00 82.69 71 ASN A O 1
ATOM 569 N N . ILE A 1 72 ? 9.741 -18.869 -15.993 1.00 84.31 72 ILE A N 1
ATOM 570 C CA . ILE A 1 72 ? 10.107 -17.984 -17.102 1.00 84.31 72 ILE A CA 1
ATOM 571 C C . ILE A 1 72 ? 10.080 -16.536 -16.609 1.00 84.31 72 ILE A C 1
ATOM 573 O O . ILE A 1 72 ? 9.120 -16.093 -15.976 1.00 84.31 72 ILE A O 1
ATOM 577 N N . THR A 1 73 ? 11.136 -15.787 -16.920 1.00 87.06 73 THR A N 1
ATOM 578 C CA . THR A 1 73 ? 11.235 -14.355 -16.628 1.00 87.06 73 THR A CA 1
ATOM 579 C C . THR A 1 73 ? 11.237 -13.530 -17.911 1.00 87.06 73 THR A C 1
ATOM 581 O O . THR A 1 73 ? 11.666 -13.983 -18.972 1.00 87.06 73 THR A O 1
ATOM 584 N N . TYR A 1 74 ? 10.741 -12.299 -17.812 1.00 88.12 74 TYR A N 1
ATOM 585 C CA . TYR A 1 74 ? 10.652 -11.351 -18.919 1.00 88.12 74 TYR A CA 1
ATOM 586 C C . TYR A 1 74 ? 11.307 -10.039 -18.520 1.00 88.12 74 TYR A C 1
ATOM 588 O O . TYR A 1 74 ? 11.106 -9.566 -17.403 1.00 88.12 74 TYR A O 1
ATOM 596 N N . VAL A 1 75 ? 12.064 -9.446 -19.443 1.00 88.38 75 VAL A N 1
ATOM 597 C CA . VAL A 1 75 ? 12.720 -8.155 -19.219 1.00 88.38 75 VAL A CA 1
ATOM 598 C C . VAL A 1 75 ? 11.675 -7.081 -18.941 1.00 88.38 75 VAL A C 1
ATOM 600 O O . VAL A 1 75 ? 10.712 -6.919 -19.692 1.00 88.38 75 VAL A O 1
ATOM 603 N N . VAL A 1 76 ? 11.895 -6.334 -17.869 1.00 88.00 76 VAL A N 1
ATOM 604 C CA . VAL A 1 76 ? 11.017 -5.259 -17.418 1.00 88.00 76 VAL A CA 1
ATOM 605 C C . VAL A 1 76 ? 11.470 -3.971 -18.070 1.00 88.00 76 VAL A C 1
ATOM 607 O O . VAL A 1 76 ? 12.534 -3.433 -17.754 1.00 88.00 76 VAL A O 1
ATOM 610 N N . THR A 1 77 ? 10.653 -3.480 -18.993 1.00 87.56 77 THR A N 1
ATOM 611 C CA . THR A 1 77 ? 10.999 -2.347 -19.855 1.00 87.56 77 THR A CA 1
ATOM 612 C C . THR A 1 77 ? 10.349 -1.037 -19.432 1.00 87.56 77 THR A C 1
ATOM 614 O O . THR A 1 77 ? 10.593 -0.026 -20.078 1.00 87.56 77 THR A O 1
ATOM 617 N N . ASN A 1 78 ? 9.505 -1.027 -18.400 1.00 89.06 78 ASN A N 1
ATOM 618 C CA . ASN A 1 78 ? 8.697 0.129 -18.013 1.00 89.06 78 ASN A CA 1
ATOM 619 C C . ASN A 1 78 ? 9.072 0.616 -16.598 1.00 89.06 78 ASN A C 1
ATOM 621 O O . ASN A 1 78 ? 9.202 -0.187 -15.674 1.00 89.06 78 ASN A O 1
ATOM 625 N N . MET A 1 79 ? 9.260 1.932 -16.432 1.00 90.38 79 MET A N 1
ATOM 626 C CA . MET A 1 79 ? 9.594 2.536 -15.133 1.00 90.38 79 MET A CA 1
ATOM 627 C C . MET A 1 79 ? 8.482 2.368 -14.092 1.00 90.38 79 MET A C 1
ATOM 629 O O . MET A 1 79 ? 8.774 2.081 -12.934 1.00 90.38 79 MET A O 1
ATOM 633 N N . GLY A 1 80 ? 7.216 2.515 -14.488 1.00 93.19 80 GLY A N 1
ATOM 634 C CA . GLY A 1 80 ? 6.052 2.320 -13.626 1.00 93.19 80 GLY A CA 1
ATOM 635 C C . GLY A 1 80 ? 6.023 0.936 -12.981 1.00 93.19 80 GLY A C 1
ATOM 636 O O . GLY A 1 80 ? 5.786 0.837 -11.781 1.00 93.19 80 GLY A O 1
ATOM 637 N N . ASP A 1 81 ? 6.378 -0.120 -13.719 1.00 94.19 81 ASP A N 1
ATOM 638 C CA . ASP A 1 81 ? 6.480 -1.479 -13.165 1.00 94.19 81 ASP A CA 1
ATOM 639 C C . ASP A 1 81 ? 7.480 -1.536 -11.995 1.00 94.19 81 ASP A C 1
ATOM 641 O O . ASP A 1 81 ? 7.187 -2.107 -10.943 1.00 94.19 81 ASP A O 1
ATOM 645 N N . ARG A 1 82 ? 8.644 -0.887 -12.146 1.00 92.81 82 ARG A N 1
ATOM 646 C CA . ARG A 1 82 ? 9.697 -0.791 -11.114 1.00 92.81 82 ARG A CA 1
ATOM 647 C C . ARG A 1 82 ? 9.269 0.045 -9.924 1.00 92.81 82 ARG A C 1
ATOM 649 O O . ARG A 1 82 ? 9.433 -0.404 -8.795 1.00 92.81 82 ARG A O 1
ATOM 656 N N . ILE A 1 83 ? 8.676 1.206 -10.169 1.00 93.69 83 ILE A N 1
ATOM 657 C CA . ILE A 1 83 ? 8.196 2.105 -9.115 1.00 93.69 83 ILE A CA 1
ATOM 658 C C . ILE A 1 83 ? 7.116 1.415 -8.274 1.00 93.69 83 ILE A C 1
ATOM 660 O O . ILE A 1 83 ? 7.216 1.376 -7.050 1.00 93.69 83 ILE A O 1
ATOM 664 N N . ILE A 1 84 ? 6.116 0.803 -8.915 1.00 95.81 84 ILE A N 1
ATOM 665 C CA . ILE A 1 84 ? 5.047 0.088 -8.208 1.00 95.81 84 ILE A CA 1
ATOM 666 C C . ILE A 1 84 ? 5.582 -1.145 -7.483 1.00 95.81 84 ILE A C 1
ATOM 668 O O . ILE A 1 84 ? 5.158 -1.396 -6.359 1.00 95.81 84 ILE A O 1
ATOM 672 N N . CYS A 1 85 ? 6.525 -1.891 -8.071 1.00 95.56 85 CYS A N 1
ATOM 673 C CA . CYS A 1 85 ? 7.169 -3.004 -7.375 1.00 95.56 85 CYS A CA 1
ATOM 674 C C . CYS A 1 85 ? 7.812 -2.544 -6.064 1.00 95.56 85 CYS A C 1
ATOM 676 O O . CYS A 1 85 ? 7.585 -3.166 -5.026 1.00 95.56 85 CYS A O 1
ATOM 678 N N . ARG A 1 86 ? 8.582 -1.449 -6.091 1.00 93.94 86 ARG A N 1
ATOM 679 C CA . ARG A 1 86 ? 9.304 -0.943 -4.915 1.00 93.94 86 ARG A CA 1
ATOM 680 C C . ARG A 1 86 ? 8.333 -0.469 -3.828 1.00 93.94 86 ARG A C 1
ATOM 682 O O . ARG A 1 86 ? 8.381 -0.993 -2.715 1.00 93.94 86 ARG A O 1
ATOM 689 N N . LEU A 1 87 ? 7.352 0.367 -4.187 1.00 94.50 87 LEU A N 1
ATOM 690 C CA . LEU A 1 87 ? 6.309 0.843 -3.266 1.00 94.50 87 LEU A CA 1
ATOM 691 C C . LEU A 1 87 ? 5.481 -0.299 -2.667 1.00 94.50 87 LEU A C 1
ATOM 693 O O . LEU A 1 87 ? 5.215 -0.320 -1.465 1.00 94.50 87 LEU A O 1
ATOM 697 N N . MET A 1 88 ? 5.068 -1.260 -3.495 1.00 95.56 88 MET A N 1
ATOM 698 C CA . MET A 1 88 ? 4.294 -2.408 -3.031 1.00 95.56 88 MET A CA 1
ATOM 699 C C . MET A 1 88 ? 5.140 -3.308 -2.128 1.00 95.56 88 MET A C 1
ATOM 701 O O . MET A 1 88 ? 4.647 -3.762 -1.101 1.00 95.56 88 MET A O 1
ATOM 705 N N . THR A 1 89 ? 6.414 -3.535 -2.457 1.00 93.38 89 THR A N 1
ATOM 706 C CA . THR A 1 89 ? 7.309 -4.348 -1.622 1.00 93.38 89 THR A CA 1
ATOM 707 C C . THR A 1 89 ? 7.508 -3.697 -0.257 1.00 93.38 89 THR A C 1
ATOM 709 O O . THR A 1 89 ? 7.341 -4.375 0.753 1.00 93.38 89 THR A O 1
ATOM 712 N N . LYS A 1 90 ? 7.726 -2.376 -0.200 1.00 91.94 90 LYS A N 1
ATOM 713 C CA . LYS A 1 90 ? 7.767 -1.613 1.058 1.00 91.94 90 LYS A CA 1
ATOM 714 C C . LYS A 1 90 ? 6.502 -1.827 1.893 1.00 91.94 90 LYS A C 1
ATOM 716 O O . LYS A 1 90 ? 6.572 -2.162 3.071 1.00 91.94 90 LYS A O 1
ATOM 721 N N . ALA A 1 91 ? 5.326 -1.756 1.270 1.00 93.38 91 ALA A N 1
ATOM 722 C CA . ALA A 1 91 ? 4.074 -2.029 1.970 1.00 93.38 91 ALA A CA 1
ATOM 723 C C . ALA A 1 91 ? 3.952 -3.479 2.483 1.00 93.38 91 ALA A C 1
ATOM 725 O O . ALA A 1 91 ? 3.368 -3.714 3.541 1.00 93.38 91 ALA A O 1
ATOM 726 N N . LEU A 1 92 ? 4.533 -4.452 1.780 1.00 93.00 92 LEU A N 1
ATOM 727 C CA . LEU A 1 92 ? 4.569 -5.848 2.220 1.00 93.00 92 LEU A CA 1
ATOM 728 C C . LEU A 1 92 ? 5.556 -6.095 3.377 1.00 93.00 92 LEU A C 1
ATOM 730 O O . LEU A 1 92 ? 5.314 -6.979 4.195 1.00 93.00 92 LEU A O 1
ATOM 734 N N . TYR A 1 93 ? 6.623 -5.305 3.509 1.00 90.12 93 TYR A N 1
ATOM 735 C CA . TYR A 1 93 ? 7.465 -5.341 4.712 1.00 90.12 93 TYR A CA 1
ATOM 736 C C . TYR A 1 93 ? 6.693 -4.857 5.945 1.00 90.12 93 TYR A C 1
ATOM 738 O O . TYR A 1 93 ? 6.703 -5.531 6.979 1.00 90.12 93 TYR A O 1
ATOM 746 N N . PHE A 1 94 ? 5.925 -3.768 5.814 1.00 90.44 94 PHE A N 1
ATOM 747 C CA . PHE A 1 94 ? 4.998 -3.332 6.863 1.00 90.44 94 PHE A CA 1
ATOM 748 C C . PHE A 1 94 ? 3.964 -4.406 7.224 1.00 90.44 94 PHE A C 1
ATOM 750 O O . PHE A 1 94 ? 3.710 -4.630 8.409 1.00 90.44 94 PHE A O 1
ATOM 757 N N . LEU A 1 95 ? 3.381 -5.084 6.225 1.00 91.12 95 LEU A N 1
ATOM 758 C CA . LEU A 1 95 ? 2.422 -6.173 6.446 1.00 91.12 95 LEU A CA 1
ATOM 759 C C . LEU A 1 95 ? 2.978 -7.211 7.424 1.00 91.12 95 LEU A C 1
ATOM 761 O O . LEU A 1 95 ? 2.321 -7.548 8.410 1.00 91.12 95 LEU A O 1
ATOM 765 N N . ASN A 1 96 ? 4.205 -7.661 7.171 1.00 87.31 96 ASN A N 1
ATOM 766 C CA . ASN A 1 96 ? 4.881 -8.655 7.994 1.00 87.31 96 ASN A CA 1
ATOM 767 C C . ASN A 1 96 ? 5.414 -8.088 9.322 1.00 87.31 96 ASN A C 1
ATOM 769 O O . ASN A 1 96 ? 5.865 -8.842 10.177 1.00 87.31 96 ASN A O 1
ATOM 773 N N . GLY A 1 97 ? 5.324 -6.771 9.540 1.00 82.00 97 GLY A N 1
ATOM 774 C CA . GLY A 1 97 ? 5.862 -6.106 10.727 1.00 82.00 97 GLY A CA 1
ATOM 775 C C . GLY A 1 97 ? 7.387 -6.111 1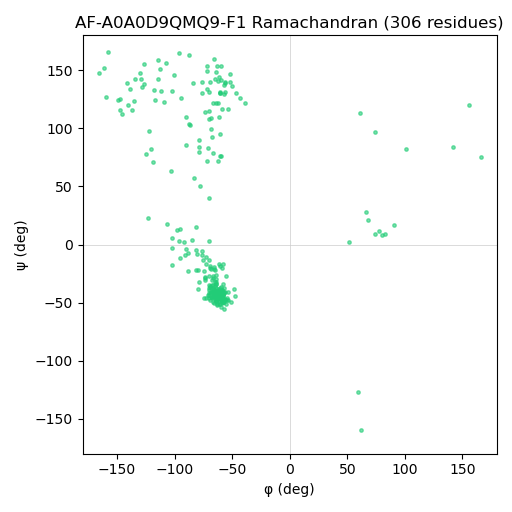0.784 1.00 82.00 97 GLY A C 1
ATOM 776 O O . GLY A 1 97 ? 7.940 -5.980 11.874 1.00 82.00 97 GLY A O 1
ATOM 777 N N . TRP A 1 98 ? 8.047 -6.285 9.640 1.00 79.00 98 TRP A N 1
ATOM 778 C CA . TRP A 1 98 ? 9.496 -6.393 9.548 1.00 79.00 98 TRP A CA 1
ATOM 779 C C . TRP A 1 98 ? 10.159 -5.017 9.497 1.00 79.00 98 TRP A C 1
ATOM 781 O O . TRP A 1 98 ? 9.721 -4.114 8.783 1.00 79.00 98 TRP A O 1
ATOM 791 N N . SER A 1 99 ? 11.273 -4.894 10.211 1.00 67.00 99 SER A N 1
ATOM 792 C CA . SER A 1 99 ? 12.188 -3.752 10.208 1.00 67.00 99 SER A CA 1
ATOM 793 C C . SER A 1 99 ? 13.624 -4.272 10.015 1.00 67.00 99 SER A C 1
ATOM 795 O O . SER A 1 99 ? 13.927 -5.392 10.421 1.00 67.00 99 SER A O 1
ATOM 797 N N . ILE A 1 100 ? 14.504 -3.510 9.349 1.00 54.66 100 ILE A N 1
ATOM 798 C CA . ILE A 1 100 ? 15.895 -3.946 9.062 1.00 54.66 100 ILE A CA 1
ATOM 799 C C . ILE A 1 100 ? 16.820 -3.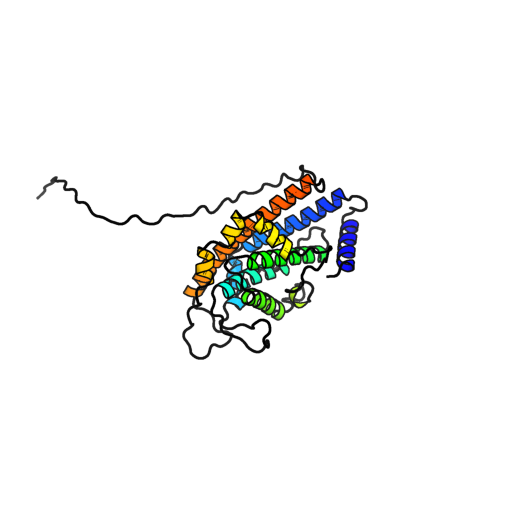740 10.279 1.00 54.66 100 ILE A C 1
ATOM 801 O O . ILE A 1 100 ? 17.943 -4.240 10.302 1.00 54.66 100 ILE A O 1
ATOM 805 N N . GLY A 1 101 ? 16.350 -3.072 11.339 1.00 50.91 101 GLY A N 1
ATOM 806 C CA . GLY A 1 101 ? 17.096 -2.933 12.590 1.00 50.91 101 GLY A CA 1
ATOM 807 C C . GLY A 1 101 ? 17.159 -4.243 13.387 1.00 50.91 101 GLY A C 1
ATOM 808 O O . GLY A 1 101 ? 16.141 -4.910 13.596 1.00 50.91 101 GLY A O 1
ATOM 809 N N . SER A 1 102 ? 18.348 -4.604 13.883 1.00 35.50 102 SER A N 1
ATOM 810 C CA . SER A 1 102 ? 18.566 -5.808 14.696 1.00 35.50 102 SER A CA 1
ATOM 811 C C . SER A 1 102 ? 17.616 -5.852 15.903 1.00 35.50 102 SER A C 1
ATOM 813 O O . SER A 1 102 ? 17.704 -5.001 16.786 1.00 35.50 102 SER A O 1
ATOM 815 N N . GLY A 1 103 ? 16.731 -6.854 15.948 1.00 42.84 103 GLY A N 1
ATOM 816 C CA . GLY A 1 103 ? 15.848 -7.124 17.092 1.00 42.84 103 GLY A CA 1
ATOM 817 C C . GLY A 1 103 ? 14.480 -6.434 17.076 1.00 42.84 103 GLY A C 1
ATOM 818 O O . GLY A 1 103 ? 13.838 -6.373 18.119 1.00 42.84 103 GLY A O 1
ATOM 819 N N . THR A 1 104 ? 14.019 -5.920 15.935 1.00 43.34 104 THR A N 1
ATOM 820 C CA . THR A 1 104 ? 12.772 -5.139 15.864 1.00 43.34 104 THR A CA 1
ATOM 821 C C . THR A 1 104 ? 11.731 -5.792 14.962 1.00 43.34 104 THR A C 1
ATOM 823 O O . THR A 1 104 ? 11.384 -5.280 13.901 1.00 43.34 104 THR A O 1
ATOM 826 N N . ASP A 1 105 ? 11.158 -6.909 15.407 1.00 51.66 105 ASP A N 1
ATOM 827 C CA . ASP A 1 105 ? 9.764 -7.134 15.033 1.00 51.66 105 ASP A CA 1
ATOM 828 C C . ASP A 1 105 ? 8.981 -5.913 15.539 1.00 51.66 105 ASP A C 1
ATOM 830 O O . ASP A 1 105 ? 9.109 -5.529 16.704 1.00 51.66 105 ASP A O 1
ATOM 834 N N . MET A 1 106 ? 8.166 -5.278 14.689 1.00 53.50 106 MET A N 1
ATOM 835 C CA . MET A 1 106 ? 7.221 -4.231 15.110 1.00 53.50 106 MET A CA 1
ATOM 836 C C . MET A 1 106 ? 6.067 -4.833 15.938 1.00 53.50 106 MET A C 1
ATOM 838 O O . MET A 1 106 ? 4.885 -4.513 15.738 1.00 53.50 106 MET A O 1
ATOM 842 N N . GLU A 1 107 ? 6.379 -5.784 16.814 1.00 54.41 107 GLU A N 1
ATOM 843 C CA . GLU A 1 107 ? 5.475 -6.330 17.802 1.00 54.41 107 GLU A CA 1
ATOM 844 C C . GLU A 1 107 ? 5.396 -5.348 18.961 1.00 54.41 107 GLU A C 1
ATOM 846 O O . GLU A 1 107 ? 6.133 -5.413 19.939 1.00 54.41 107 GLU A O 1
ATOM 851 N N . ASP A 1 108 ? 4.447 -4.421 18.860 1.00 50.22 108 ASP A N 1
ATOM 852 C CA . ASP A 1 108 ? 4.013 -3.713 20.052 1.00 50.22 108 ASP A CA 1
ATOM 853 C C . ASP A 1 108 ? 3.452 -4.718 21.063 1.00 50.22 108 ASP A C 1
ATOM 855 O O . ASP A 1 108 ? 2.535 -5.493 20.751 1.00 50.22 108 ASP A O 1
ATOM 859 N N . ALA A 1 109 ? 3.940 -4.608 22.297 1.00 43.84 109 ALA A N 1
ATOM 860 C CA . ALA A 1 109 ? 3.417 -5.267 23.489 1.00 43.84 109 ALA A CA 1
ATOM 861 C C . ALA A 1 109 ? 2.054 -4.704 23.958 1.00 43.84 109 ALA A C 1
ATOM 863 O O . ALA A 1 109 ? 1.523 -5.125 24.985 1.00 43.84 109 ALA A O 1
ATOM 864 N N . THR A 1 110 ? 1.457 -3.745 23.239 1.00 44.25 110 THR A N 1
ATOM 865 C CA . THR A 1 110 ? 0.182 -3.119 23.613 1.00 44.25 110 THR A CA 1
ATOM 866 C C . THR A 1 110 ? -1.008 -4.014 23.261 1.00 44.25 110 THR A C 1
ATOM 868 O O . THR A 1 110 ? -1.618 -3.859 22.212 1.00 44.25 110 THR A O 1
ATOM 871 N N . GLY A 1 111 ? -1.337 -4.957 24.153 1.00 49.47 111 GLY A N 1
ATOM 872 C CA . GLY A 1 111 ? -2.698 -5.409 24.523 1.00 49.47 111 GLY A CA 1
ATOM 873 C C . GLY A 1 111 ? -3.725 -5.835 23.453 1.00 49.47 111 GLY A C 1
ATOM 874 O O . GLY A 1 111 ? -4.861 -6.147 23.805 1.00 49.47 111 GLY A O 1
ATOM 875 N N . GLY A 1 112 ? -3.386 -5.843 22.166 1.00 54.94 112 GLY A N 1
ATOM 876 C CA . GLY A 1 112 ? -4.271 -6.183 21.056 1.00 54.94 112 GLY A CA 1
ATOM 877 C C . GLY A 1 112 ? -4.049 -7.608 20.559 1.00 54.94 112 GLY A C 1
ATOM 878 O O . GLY A 1 112 ? -2.925 -8.111 20.545 1.00 54.94 112 GLY A O 1
ATOM 879 N N . ASN A 1 113 ? -5.120 -8.268 20.112 1.00 72.56 113 ASN A N 1
ATOM 880 C CA . ASN A 1 113 ? -5.023 -9.577 19.470 1.00 72.56 113 ASN A CA 1
ATOM 881 C C . ASN A 1 113 ? -4.124 -9.473 18.214 1.00 72.56 113 ASN A C 1
ATOM 883 O O . ASN A 1 113 ? -4.468 -8.779 17.253 1.00 72.56 113 ASN A O 1
ATOM 887 N N . ARG A 1 114 ? -2.982 -10.184 18.216 1.00 80.25 114 ARG A N 1
ATOM 888 C CA . ARG A 1 114 ? -2.007 -10.263 17.106 1.00 80.25 114 ARG A CA 1
ATOM 889 C C . ARG A 1 114 ? -2.684 -10.545 15.761 1.00 80.25 114 ARG A C 1
ATOM 891 O O . ARG A 1 114 ? -2.316 -9.947 14.758 1.00 80.25 114 ARG A O 1
ATOM 898 N N . GLN A 1 115 ? -3.708 -11.398 15.744 1.00 82.94 115 GLN A N 1
ATOM 899 C CA . GLN A 1 115 ? -4.448 -11.754 14.532 1.00 82.94 115 GLN A CA 1
ATOM 900 C C . GLN A 1 115 ? -5.298 -10.590 14.007 1.00 82.94 115 GLN A C 1
ATOM 902 O O . GLN A 1 115 ? -5.291 -10.336 12.804 1.00 82.94 115 GLN A O 1
ATOM 907 N N . LEU A 1 116 ? -5.974 -9.835 14.884 1.00 85.50 116 LEU A N 1
ATOM 908 C CA . LEU A 1 116 ? -6.713 -8.635 14.472 1.00 85.50 116 LEU A CA 1
ATOM 909 C C . LEU A 1 116 ? -5.757 -7.564 13.933 1.00 85.50 116 LEU A C 1
ATOM 911 O O . LEU A 1 116 ? -6.032 -6.947 12.909 1.00 85.50 116 LEU A O 1
ATOM 915 N N . ARG A 1 117 ? -4.598 -7.384 14.572 1.00 86.12 117 ARG A N 1
ATOM 916 C CA . ARG A 1 117 ? -3.560 -6.467 14.083 1.00 86.12 117 ARG A CA 1
ATOM 917 C C . ARG A 1 117 ? -3.056 -6.867 12.694 1.00 86.12 117 ARG A C 1
ATOM 919 O O . ARG A 1 117 ? -2.971 -6.013 11.817 1.00 86.12 117 ARG A O 1
ATOM 926 N N . ASN A 1 118 ? -2.777 -8.151 12.473 1.00 87.56 118 ASN A N 1
ATOM 927 C CA . ASN A 1 118 ? -2.373 -8.666 11.161 1.00 87.56 118 ASN A CA 1
ATOM 928 C C . ASN A 1 118 ? -3.469 -8.441 10.107 1.00 87.56 118 ASN A C 1
ATOM 930 O O . ASN A 1 118 ? -3.172 -8.034 8.985 1.00 87.56 118 ASN A O 1
ATOM 934 N N . PHE A 1 119 ? -4.738 -8.624 10.482 1.00 87.19 119 PHE A N 1
ATOM 935 C CA . PHE A 1 119 ? -5.876 -8.312 9.620 1.00 87.19 119 PHE A CA 1
ATOM 936 C C . PHE A 1 119 ? -5.947 -6.818 9.255 1.00 87.19 119 PHE A C 1
ATOM 938 O O . PHE A 1 119 ? -6.123 -6.482 8.082 1.00 87.19 119 PHE A O 1
ATOM 945 N N . ILE A 1 120 ? -5.749 -5.916 10.224 1.00 88.75 120 ILE A N 1
ATOM 946 C CA . ILE A 1 120 ? -5.702 -4.464 9.988 1.00 88.75 120 ILE A CA 1
ATOM 947 C C . ILE A 1 120 ? -4.543 -4.108 9.045 1.00 88.75 120 ILE A C 1
ATOM 949 O O . ILE A 1 120 ? -4.754 -3.388 8.072 1.00 88.75 120 ILE A O 1
ATOM 953 N N . ARG A 1 121 ? -3.337 -4.652 9.266 1.00 90.88 121 ARG A N 1
ATOM 954 C CA . ARG A 1 121 ? -2.179 -4.437 8.377 1.00 90.88 121 ARG A CA 1
ATOM 955 C C . ARG A 1 121 ? -2.463 -4.895 6.950 1.00 90.88 121 ARG A C 1
ATOM 957 O O . ARG A 1 121 ? -2.238 -4.135 6.013 1.00 90.88 121 ARG A O 1
ATOM 964 N N . CYS A 1 122 ? -3.014 -6.098 6.788 1.00 90.62 122 CYS A N 1
ATOM 965 C CA . CYS A 1 122 ? -3.429 -6.623 5.487 1.00 90.62 122 CYS A CA 1
ATOM 966 C C . CYS A 1 122 ? -4.429 -5.682 4.801 1.00 90.62 122 CYS A C 1
ATOM 968 O O . CYS A 1 122 ? -4.237 -5.299 3.649 1.00 90.62 122 CYS A O 1
ATOM 970 N N . THR A 1 123 ? -5.443 -5.225 5.538 1.00 90.31 123 THR A N 1
ATOM 971 C CA . THR A 1 123 ? -6.459 -4.277 5.053 1.00 90.31 123 THR A CA 1
ATOM 972 C C . THR A 1 123 ? -5.832 -2.959 4.581 1.00 90.31 123 THR A C 1
ATOM 974 O O . THR A 1 123 ? -6.137 -2.499 3.482 1.00 90.31 123 THR A O 1
ATOM 977 N N . ILE A 1 124 ? -4.908 -2.378 5.355 1.00 92.44 124 ILE A N 1
ATOM 978 C CA . ILE A 1 124 ? -4.189 -1.144 4.990 1.00 92.44 124 ILE A CA 1
ATOM 979 C C . ILE A 1 124 ? -3.361 -1.342 3.713 1.00 92.44 124 ILE A C 1
ATOM 981 O O . ILE A 1 124 ? -3.383 -0.497 2.819 1.00 92.44 124 ILE A O 1
ATOM 985 N N . VAL A 1 125 ? -2.662 -2.470 3.596 1.00 93.94 125 VAL A N 1
ATOM 986 C CA . VAL A 1 125 ? -1.817 -2.780 2.435 1.00 93.94 125 VAL A CA 1
ATOM 987 C C . VAL A 1 125 ? -2.649 -3.016 1.174 1.00 93.94 125 VAL A C 1
ATOM 989 O O . VAL A 1 125 ? -2.272 -2.547 0.101 1.00 93.94 125 VAL A O 1
ATOM 992 N N . HIS A 1 126 ? -3.820 -3.648 1.287 1.00 92.31 126 HIS A N 1
ATOM 993 C CA . HIS A 1 126 ? -4.773 -3.743 0.178 1.00 92.31 126 HIS A CA 1
ATOM 994 C C . HIS A 1 126 ? -5.336 -2.375 -0.224 1.00 92.31 126 HIS A C 1
ATOM 996 O O . HIS A 1 126 ? -5.422 -2.082 -1.416 1.00 92.31 126 HIS A O 1
ATOM 1002 N N . MET A 1 127 ? -5.659 -1.508 0.739 1.00 92.25 127 MET A N 1
ATOM 1003 C CA . MET A 1 127 ? -6.109 -0.144 0.449 1.00 92.25 127 MET A CA 1
ATOM 1004 C C . MET A 1 127 ? -5.026 0.627 -0.313 1.00 92.25 127 MET A C 1
ATOM 1006 O O . MET A 1 127 ? -5.308 1.246 -1.337 1.00 92.25 127 MET A O 1
ATOM 1010 N N . PHE A 1 128 ? -3.773 0.529 0.135 1.00 95.19 128 PHE A N 1
ATOM 1011 C CA . PHE A 1 128 ? -2.630 1.123 -0.549 1.00 95.19 128 PHE A CA 1
ATOM 1012 C C . PHE A 1 128 ? -2.432 0.554 -1.959 1.00 95.19 128 PHE A C 1
ATOM 1014 O O . PHE A 1 128 ? -2.242 1.314 -2.902 1.00 95.19 128 PHE A O 1
ATOM 1021 N N . MET A 1 129 ? -2.559 -0.763 -2.139 1.00 94.38 129 MET A N 1
ATOM 1022 C CA . MET A 1 129 ? -2.527 -1.398 -3.459 1.00 94.38 129 MET A CA 1
ATOM 1023 C C . MET A 1 129 ? -3.617 -0.839 -4.389 1.00 94.38 129 MET A C 1
ATOM 1025 O O . MET A 1 129 ? -3.350 -0.573 -5.561 1.00 94.38 129 MET A O 1
ATOM 1029 N N . HIS A 1 130 ? -4.835 -0.615 -3.888 1.00 92.50 130 HIS A N 1
ATOM 1030 C CA . HIS A 1 130 ? -5.899 0.014 -4.673 1.00 92.50 130 HIS A CA 1
ATOM 1031 C C . HIS A 1 130 ? -5.585 1.476 -5.014 1.00 92.50 130 HIS A C 1
ATOM 1033 O O . HIS A 1 130 ? -5.824 1.885 -6.146 1.00 92.50 130 HIS A O 1
ATOM 1039 N N . LEU A 1 131 ? -4.978 2.240 -4.101 1.00 93.56 131 LEU A N 1
ATOM 1040 C CA . LEU A 1 131 ? -4.500 3.596 -4.395 1.00 93.56 131 LEU A CA 1
ATOM 1041 C C . LEU A 1 131 ? -3.408 3.605 -5.476 1.00 93.56 131 LEU A C 1
ATOM 1043 O O . LEU A 1 131 ? -3.459 4.422 -6.394 1.00 93.56 131 LEU A O 1
ATOM 1047 N N . LEU A 1 132 ? -2.451 2.674 -5.413 1.00 94.88 132 LEU A N 1
ATOM 1048 C CA . LEU A 1 132 ? -1.425 2.496 -6.445 1.00 94.88 132 LEU A CA 1
ATOM 1049 C C . LEU A 1 132 ? -2.048 2.202 -7.818 1.00 94.88 132 LEU A C 1
ATOM 1051 O O . LEU A 1 132 ? -1.608 2.772 -8.819 1.00 94.88 132 LEU A O 1
ATOM 1055 N N . ASN A 1 133 ? -3.098 1.378 -7.861 1.00 92.81 133 ASN A N 1
ATOM 1056 C CA . ASN A 1 133 ? -3.827 1.043 -9.090 1.00 92.81 133 ASN A CA 1
ATOM 1057 C C . ASN A 1 133 ? -4.615 2.218 -9.691 1.00 92.81 133 ASN A C 1
ATOM 1059 O O . ASN A 1 133 ? -4.910 2.196 -10.882 1.00 92.81 133 ASN A O 1
ATOM 1063 N N . GLU A 1 134 ? -4.932 3.240 -8.898 1.00 92.56 134 GLU A N 1
ATOM 1064 C CA . GLU A 1 134 ? -5.610 4.462 -9.356 1.00 92.56 134 GLU A CA 1
ATOM 1065 C C . GLU A 1 134 ? -4.620 5.609 -9.657 1.00 92.56 134 GLU A C 1
ATOM 1067 O O . GLU A 1 134 ? -5.025 6.726 -9.996 1.00 92.56 134 GLU A O 1
ATOM 1072 N N . SER A 1 135 ? -3.313 5.356 -9.530 1.00 93.56 135 SER A N 1
ATOM 1073 C CA . SER A 1 135 ? -2.256 6.331 -9.815 1.00 93.56 135 SER A CA 1
ATOM 1074 C C . SER A 1 135 ? -1.819 6.325 -11.282 1.00 93.56 135 SER A C 1
ATOM 1076 O O . SER A 1 135 ? -1.990 5.341 -12.003 1.00 93.56 135 SER A O 1
ATOM 1078 N N . ALA A 1 136 ? -1.130 7.387 -11.712 1.00 92.44 136 ALA A N 1
ATOM 1079 C CA . ALA A 1 136 ? -0.565 7.471 -13.064 1.00 92.44 136 ALA A CA 1
ATOM 1080 C C . ALA A 1 136 ? 0.483 6.379 -13.373 1.00 92.44 136 ALA A C 1
ATOM 1082 O O . ALA A 1 136 ? 0.826 6.168 -14.538 1.00 92.44 136 ALA A O 1
ATOM 1083 N N . CYS A 1 137 ? 1.009 5.725 -12.335 1.00 94.25 137 CYS A N 1
ATOM 1084 C CA . CYS A 1 137 ? 2.041 4.697 -12.423 1.00 94.25 137 CYS A CA 1
ATOM 1085 C C . CYS A 1 137 ? 1.479 3.282 -12.286 1.00 94.25 137 CYS A C 1
ATOM 1087 O O . CYS A 1 137 ? 2.271 2.348 -12.228 1.00 94.25 137 CYS A O 1
ATOM 1089 N N . ALA A 1 138 ? 0.151 3.122 -12.222 1.00 94.38 138 ALA A N 1
ATOM 1090 C CA . ALA A 1 138 ? -0.519 1.843 -12.020 1.00 94.38 138 ALA A CA 1
ATOM 1091 C C . ALA A 1 138 ? 0.097 0.717 -12.865 1.00 94.38 138 ALA A C 1
ATOM 1093 O O . ALA A 1 138 ? 0.211 0.820 -14.089 1.00 94.38 138 ALA A O 1
ATOM 1094 N N . SER A 1 139 ? 0.480 -0.370 -12.196 1.00 94.38 139 SER A N 1
ATOM 1095 C CA . SER A 1 139 ? 1.115 -1.520 -12.832 1.00 94.38 139 SER A CA 1
ATOM 1096 C C . SER A 1 139 ? 0.711 -2.819 -12.150 1.00 94.38 139 SER A C 1
ATOM 1098 O O . SER A 1 139 ? 1.126 -3.124 -11.032 1.00 94.38 139 SER A O 1
ATOM 1100 N N . THR A 1 140 ? -0.039 -3.646 -12.876 1.00 92.31 140 THR A N 1
ATOM 1101 C CA . THR A 1 140 ? -0.389 -4.996 -12.421 1.00 92.31 140 THR A CA 1
ATOM 1102 C C . THR A 1 140 ? 0.829 -5.913 -12.359 1.00 92.31 140 THR A C 1
ATOM 1104 O O . THR A 1 140 ? 0.871 -6.807 -11.515 1.00 92.31 140 THR A O 1
ATOM 1107 N N . TRP A 1 141 ? 1.831 -5.694 -13.218 1.00 93.62 141 TRP A N 1
ATOM 1108 C CA . TRP A 1 141 ? 3.049 -6.499 -13.242 1.00 93.62 141 TRP A CA 1
ATOM 1109 C C . TRP A 1 141 ? 3.961 -6.167 -12.058 1.00 93.62 141 TRP A C 1
ATOM 1111 O O . TRP A 1 141 ? 4.389 -7.082 -11.358 1.00 93.62 141 TRP A O 1
ATOM 1121 N N . GLY A 1 142 ? 4.176 -4.879 -11.772 1.00 94.75 142 GLY A N 1
ATOM 1122 C CA . GLY A 1 142 ? 4.931 -4.422 -10.605 1.00 94.75 142 GLY A CA 1
ATOM 1123 C C . GLY A 1 142 ? 4.313 -4.904 -9.296 1.00 94.75 142 GLY A C 1
ATOM 1124 O O . GLY A 1 142 ? 5.008 -5.487 -8.465 1.00 94.75 142 GLY A O 1
ATOM 1125 N N . THR A 1 143 ? 2.991 -4.759 -9.143 1.00 95.12 143 THR A N 1
ATOM 1126 C CA . THR A 1 143 ? 2.275 -5.282 -7.972 1.00 95.12 143 THR A CA 1
ATOM 1127 C C . THR A 1 143 ? 2.411 -6.800 -7.873 1.00 95.12 143 THR A C 1
ATOM 1129 O O . THR A 1 143 ? 2.812 -7.301 -6.827 1.00 95.12 143 THR A O 1
ATOM 1132 N N . PHE A 1 144 ? 2.125 -7.543 -8.949 1.00 94.44 144 PHE A N 1
ATOM 1133 C CA . PHE A 1 144 ? 2.266 -9.003 -8.960 1.00 94.44 144 PHE A CA 1
ATOM 1134 C C . PHE A 1 144 ? 3.662 -9.450 -8.542 1.00 94.44 144 PHE A C 1
ATOM 1136 O O . PHE A 1 144 ? 3.796 -10.341 -7.707 1.00 94.44 144 PHE A O 1
ATOM 1143 N N . TYR A 1 145 ? 4.696 -8.836 -9.108 1.00 94.31 145 TYR A N 1
ATOM 1144 C CA . TYR A 1 145 ? 6.058 -9.264 -8.856 1.00 94.31 145 TYR A CA 1
ATOM 1145 C C . TYR A 1 145 ? 6.493 -8.969 -7.413 1.00 94.31 145 TYR A C 1
ATOM 1147 O O . TYR A 1 145 ? 7.129 -9.823 -6.805 1.00 94.31 145 TYR A O 1
ATOM 1155 N N . ALA A 1 146 ? 6.061 -7.853 -6.813 1.00 94.56 146 ALA A N 1
ATOM 1156 C CA . ALA A 1 146 ? 6.277 -7.590 -5.387 1.00 94.56 146 ALA A CA 1
ATOM 1157 C C . ALA A 1 146 ? 5.671 -8.689 -4.492 1.00 94.56 146 ALA A C 1
ATOM 1159 O O . ALA A 1 146 ? 6.357 -9.252 -3.637 1.00 94.56 146 ALA A O 1
ATOM 1160 N N . TRP A 1 147 ? 4.404 -9.053 -4.725 1.00 93.75 147 TRP A N 1
ATOM 1161 C CA . TRP A 1 147 ? 3.731 -10.132 -3.991 1.00 93.75 147 TRP A CA 1
ATOM 1162 C C . TRP A 1 147 ? 4.377 -11.499 -4.232 1.00 93.75 147 TRP A C 1
ATOM 1164 O O . TRP A 1 147 ? 4.546 -12.277 -3.293 1.00 93.75 147 TRP A O 1
ATOM 1174 N N . TYR A 1 148 ? 4.760 -11.784 -5.479 1.00 92.31 148 TYR A N 1
ATOM 1175 C CA . TYR A 1 148 ? 5.479 -12.998 -5.847 1.00 92.31 148 TYR A CA 1
ATOM 1176 C C . TYR A 1 148 ? 6.805 -13.092 -5.088 1.00 92.31 148 TYR A C 1
ATOM 1178 O O . TYR A 1 148 ? 7.029 -14.075 -4.389 1.00 92.31 148 TYR A O 1
ATOM 1186 N N . SER A 1 149 ? 7.653 -12.062 -5.156 1.00 91.25 149 SER A N 1
ATOM 1187 C CA . SER A 1 149 ? 8.933 -12.038 -4.445 1.00 91.25 149 SER A CA 1
ATOM 1188 C C . SER A 1 149 ? 8.746 -12.208 -2.940 1.00 91.25 149 SER A C 1
ATOM 1190 O O . SER A 1 149 ? 9.436 -13.028 -2.341 1.00 91.25 149 SER A O 1
ATOM 1192 N N . MET A 1 150 ? 7.774 -11.510 -2.341 1.00 90.88 150 MET A N 1
ATOM 1193 C CA . MET A 1 150 ? 7.478 -11.628 -0.912 1.00 90.88 150 MET A CA 1
ATOM 1194 C C . MET A 1 150 ? 7.064 -13.048 -0.515 1.00 90.88 150 MET A C 1
ATOM 1196 O O . MET A 1 150 ? 7.508 -13.553 0.512 1.00 90.88 150 MET A O 1
ATOM 1200 N N . ARG A 1 151 ? 6.268 -13.731 -1.346 1.00 90.25 151 ARG A N 1
ATOM 1201 C CA . ARG A 1 151 ? 5.912 -15.138 -1.125 1.00 90.25 151 ARG A CA 1
ATOM 1202 C C . ARG A 1 151 ? 7.127 -16.061 -1.213 1.00 90.25 151 ARG A C 1
ATOM 1204 O O . ARG A 1 151 ? 7.235 -16.986 -0.416 1.00 90.25 151 ARG A O 1
ATOM 1211 N N . GLN A 1 152 ? 8.033 -15.820 -2.161 1.00 88.56 152 GLN A N 1
ATOM 1212 C CA . GLN A 1 152 ? 9.213 -16.667 -2.360 1.00 88.56 152 GLN A CA 1
ATOM 1213 C C . GLN A 1 152 ? 10.246 -16.560 -1.230 1.00 88.56 152 GLN A C 1
ATOM 1215 O O . GLN A 1 152 ? 11.056 -17.471 -1.089 1.00 88.56 152 GLN A O 1
ATOM 1220 N N . MET A 1 153 ? 10.224 -15.490 -0.429 1.00 85.44 153 MET A N 1
ATOM 1221 C CA . MET A 1 153 ? 11.145 -15.338 0.704 1.00 85.44 153 MET A CA 1
ATOM 1222 C C . MET A 1 15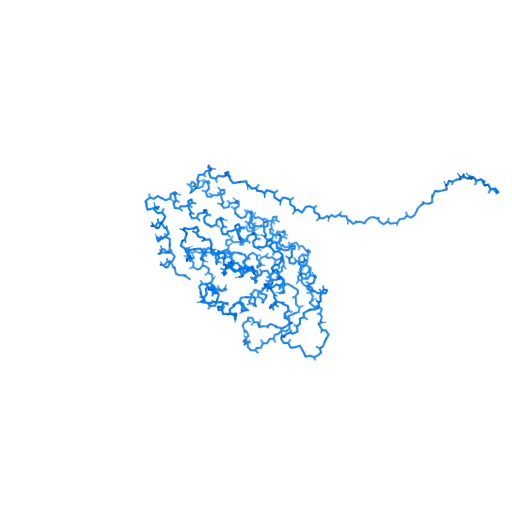3 ? 10.876 -16.323 1.849 1.00 85.44 153 MET A C 1
ATOM 1224 O O . MET A 1 153 ? 11.774 -16.551 2.653 1.00 85.44 153 MET A O 1
ATOM 1228 N N . GLY A 1 154 ? 9.684 -16.930 1.916 1.00 82.75 154 GLY A N 1
ATOM 1229 C CA . GLY A 1 154 ? 9.324 -17.809 3.029 1.00 82.75 154 GLY A CA 1
ATOM 1230 C C . GLY A 1 154 ? 9.323 -17.075 4.372 1.00 82.75 154 GLY A C 1
ATOM 1231 O O . GLY A 1 154 ? 9.241 -15.845 4.417 1.00 82.75 154 GLY A O 1
ATOM 1232 N N . ASP A 1 155 ? 9.418 -17.824 5.467 1.00 76.88 155 ASP A N 1
ATOM 1233 C CA . ASP A 1 155 ? 9.665 -17.238 6.785 1.00 76.88 155 ASP A CA 1
ATOM 1234 C C . ASP A 1 155 ? 11.142 -16.846 6.917 1.00 76.88 155 ASP A C 1
ATOM 1236 O O . ASP A 1 155 ? 12.042 -17.636 6.630 1.00 76.88 155 ASP A O 1
ATOM 1240 N N . VAL A 1 156 ? 11.396 -15.610 7.353 1.00 69.44 156 VAL A N 1
ATOM 1241 C CA . VAL A 1 156 ? 12.755 -15.041 7.427 1.00 69.44 156 VAL A CA 1
ATOM 1242 C C . VAL A 1 156 ? 13.481 -15.502 8.696 1.00 69.44 156 VAL A C 1
ATOM 1244 O O . VAL A 1 156 ? 14.709 -15.528 8.748 1.00 69.44 156 VAL A O 1
ATOM 1247 N N . SER A 1 157 ? 12.735 -15.914 9.724 1.00 65.88 157 SER A N 1
ATOM 1248 C CA . SER A 1 157 ? 13.263 -16.533 10.941 1.00 65.88 157 SER A CA 1
ATOM 1249 C C . SER A 1 157 ? 12.182 -17.359 11.642 1.00 65.88 157 SER A C 1
ATOM 1251 O O . SER A 1 157 ? 10.997 -17.183 11.383 1.00 65.88 157 SER A O 1
ATOM 1253 N N . SER A 1 158 ? 12.566 -18.210 12.598 1.00 61.06 158 SER A N 1
ATOM 1254 C CA . SER A 1 158 ? 11.612 -18.969 13.426 1.00 61.06 158 SER A CA 1
ATOM 1255 C C . SER A 1 158 ? 10.664 -18.092 14.255 1.00 61.06 158 SER A C 1
ATOM 1257 O O . SER A 1 158 ? 9.650 -18.585 14.741 1.00 61.06 158 SER A O 1
ATOM 1259 N N . SER A 1 159 ? 11.014 -16.817 14.453 1.00 60.44 159 SER A N 1
ATOM 1260 C CA . SER A 1 159 ? 10.257 -15.863 15.273 1.00 60.44 159 SER A CA 1
ATOM 1261 C C . SER A 1 159 ? 9.425 -14.884 14.440 1.00 60.44 159 SER A C 1
ATOM 1263 O O . SER A 1 159 ? 8.484 -14.295 14.965 1.00 60.44 159 SER A O 1
ATOM 1265 N N . SER A 1 160 ? 9.725 -14.746 13.144 1.00 66.94 160 SER A N 1
ATOM 1266 C CA . SER A 1 160 ? 9.047 -13.816 12.240 1.00 66.94 160 SER A CA 1
ATOM 1267 C C . SER A 1 160 ? 8.177 -14.580 11.241 1.00 66.94 160 SER A C 1
ATOM 1269 O O . SER A 1 160 ? 8.645 -15.450 10.514 1.00 66.94 160 SER A O 1
ATOM 1271 N N . THR A 1 161 ? 6.882 -14.271 11.215 1.00 77.94 161 THR A N 1
ATOM 1272 C CA . THR A 1 161 ? 5.930 -14.924 10.307 1.00 77.94 161 THR A CA 1
ATOM 1273 C C . THR A 1 161 ? 5.766 -14.093 9.043 1.00 77.94 161 THR A C 1
ATOM 1275 O O . THR A 1 161 ? 5.420 -12.914 9.123 1.00 77.94 161 THR A O 1
ATOM 1278 N N . ASN A 1 162 ? 5.959 -14.704 7.876 1.00 87.19 162 ASN A N 1
ATOM 1279 C CA . ASN A 1 162 ? 5.622 -14.081 6.602 1.00 87.19 162 ASN A CA 1
ATOM 1280 C C . ASN A 1 162 ? 4.150 -14.353 6.258 1.00 87.19 162 ASN A C 1
ATOM 1282 O O . ASN A 1 162 ? 3.795 -15.427 5.771 1.00 87.19 162 ASN A O 1
ATOM 1286 N N . LEU A 1 163 ? 3.295 -13.348 6.462 1.00 88.50 163 LEU A N 1
ATOM 1287 C CA . LEU A 1 163 ? 1.845 -13.437 6.251 1.00 88.50 163 LEU A CA 1
ATOM 1288 C C . LEU A 1 163 ? 1.458 -13.676 4.784 1.00 88.50 163 LEU A C 1
ATOM 1290 O O . LEU A 1 163 ? 0.360 -14.156 4.498 1.00 88.50 163 LEU A O 1
ATOM 1294 N N . VAL A 1 164 ? 2.347 -13.341 3.843 1.00 89.75 164 VAL A N 1
ATOM 1295 C CA . VAL A 1 164 ? 2.148 -13.588 2.407 1.00 89.75 164 VAL A CA 1
ATOM 1296 C C . VAL A 1 164 ? 2.452 -15.037 2.040 1.00 89.75 164 VAL A C 1
ATOM 1298 O O . VAL A 1 164 ? 1.772 -15.627 1.191 1.00 89.75 164 VAL A O 1
ATOM 1301 N N . TYR A 1 165 ? 3.487 -15.599 2.665 1.00 88.88 165 TYR A N 1
ATOM 1302 C CA . TYR A 1 165 ? 3.896 -16.987 2.489 1.00 88.88 165 TYR A CA 1
ATOM 1303 C C . TYR A 1 165 ? 2.915 -17.952 3.163 1.00 88.88 165 TYR A C 1
ATOM 1305 O O . TYR A 1 165 ? 2.470 -18.899 2.516 1.00 88.88 165 TYR A O 1
ATOM 1313 N N . SER A 1 166 ? 2.504 -17.669 4.405 1.00 86.06 166 SER A N 1
ATOM 1314 C CA . SER A 1 166 ? 1.519 -18.477 5.141 1.00 86.06 166 SER A CA 1
ATOM 1315 C C . SER A 1 166 ? 0.121 -18.451 4.510 1.00 86.06 166 SER A C 1
ATOM 1317 O O . SER A 1 166 ? -0.697 -19.333 4.765 1.00 86.06 166 SER A O 1
ATOM 1319 N N . GLY A 1 167 ? -0.158 -17.450 3.667 1.00 84.31 167 GLY A N 1
ATOM 1320 C CA . GLY A 1 167 ? -1.461 -17.255 3.037 1.00 84.31 167 GLY A CA 1
ATOM 1321 C C . GLY A 1 167 ? -2.477 -16.527 3.921 1.00 84.31 167 GLY A C 1
ATOM 1322 O O . GLY A 1 167 ? -3.643 -16.425 3.537 1.00 84.31 167 GLY A O 1
ATOM 1323 N N . ASP A 1 168 ? -2.051 -15.984 5.064 1.00 83.19 168 ASP A N 1
ATOM 1324 C CA . ASP A 1 168 ? -2.904 -15.191 5.957 1.00 83.19 168 ASP A CA 1
ATOM 1325 C C . ASP A 1 168 ? -3.334 -13.858 5.323 1.00 83.19 168 ASP A C 1
ATOM 1327 O O . ASP A 1 168 ? -4.422 -13.348 5.605 1.00 83.19 168 ASP A O 1
ATOM 1331 N N . CYS A 1 169 ? -2.507 -13.315 4.424 1.00 86.69 169 CYS A N 1
ATOM 1332 C CA . CYS A 1 169 ? -2.819 -12.171 3.573 1.00 86.69 169 CYS A CA 1
ATOM 1333 C C . CYS A 1 169 ? -2.352 -12.457 2.137 1.00 86.69 169 CYS A C 1
ATOM 1335 O O . CYS A 1 169 ? -1.183 -12.761 1.909 1.00 86.69 169 CYS A O 1
ATOM 1337 N N . VAL A 1 170 ? -3.244 -12.380 1.144 1.00 84.81 170 VAL A N 1
ATOM 1338 C CA . VAL A 1 170 ? -2.926 -12.770 -0.242 1.00 84.81 170 VAL A CA 1
ATOM 1339 C C . VAL A 1 170 ? -3.307 -11.673 -1.230 1.00 84.81 170 VAL A C 1
ATOM 1341 O O . VAL A 1 170 ? -4.361 -11.072 -1.112 1.00 84.81 170 VAL A O 1
ATOM 1344 N N . GLN A 1 171 ? -2.501 -11.456 -2.272 1.00 80.25 171 GLN A N 1
ATOM 1345 C CA . GLN A 1 171 ? -2.710 -10.379 -3.257 1.00 80.25 171 GLN A CA 1
ATOM 1346 C C . GLN A 1 171 ? -4.149 -10.269 -3.794 1.00 80.25 171 GLN A C 1
ATOM 1348 O O . GLN A 1 171 ? -4.691 -9.174 -3.917 1.00 80.25 171 GLN A O 1
ATOM 1353 N N . ASN A 1 172 ? -4.758 -11.411 -4.121 1.00 67.56 172 ASN A N 1
ATOM 1354 C CA . ASN A 1 172 ? -6.102 -11.485 -4.695 1.00 67.56 172 ASN A CA 1
ATOM 1355 C C . ASN A 1 172 ? -7.174 -11.796 -3.652 1.00 67.56 172 ASN A C 1
ATOM 1357 O O . ASN A 1 172 ? -8.308 -12.100 -4.023 1.00 67.56 172 ASN A O 1
ATOM 1361 N N . SER A 1 173 ? -6.859 -11.720 -2.355 1.00 55.88 173 SER A N 1
ATOM 1362 C CA . SER A 1 173 ? -7.934 -11.519 -1.407 1.00 55.88 173 SER A CA 1
ATOM 1363 C C . SER A 1 173 ? -8.412 -10.111 -1.679 1.00 55.88 173 SER A C 1
ATOM 1365 O O . SER A 1 173 ? -7.869 -9.142 -1.161 1.00 55.88 173 SER A O 1
ATOM 1367 N N . ALA A 1 174 ? -9.502 -9.980 -2.433 1.00 48.34 174 ALA A N 1
ATOM 1368 C CA . ALA A 1 174 ? -10.463 -9.021 -1.943 1.00 48.34 174 ALA A CA 1
ATOM 1369 C C . ALA A 1 174 ? -10.594 -9.351 -0.458 1.00 48.34 174 ALA A C 1
ATOM 1371 O O . ALA A 1 174 ? -10.696 -10.525 -0.073 1.00 48.34 174 ALA A O 1
ATOM 1372 N N . VAL A 1 175 ? -10.490 -8.336 0.386 1.00 50.59 175 VAL A N 1
ATOM 1373 C CA . VAL A 1 175 ? -11.056 -8.423 1.720 1.00 50.59 175 VAL A CA 1
ATOM 1374 C C . VAL A 1 175 ? -12.550 -8.648 1.463 1.00 50.59 175 VAL A C 1
ATOM 1376 O O . VAL A 1 175 ? -13.346 -7.721 1.460 1.00 50.59 175 VAL A O 1
ATOM 1379 N N . HIS A 1 176 ? -12.903 -9.885 1.087 1.00 43.44 176 HIS A N 1
ATOM 1380 C CA . HIS A 1 176 ? -14.204 -10.406 0.695 1.00 43.44 176 HIS A CA 1
ATOM 1381 C C . HIS A 1 176 ? -14.974 -10.624 1.988 1.00 43.44 176 HIS A C 1
ATOM 1383 O O . HIS A 1 176 ? -15.541 -11.675 2.267 1.00 43.44 176 HIS A O 1
ATOM 1389 N N . LEU A 1 177 ? -14.984 -9.580 2.799 1.00 48.47 177 LEU A N 1
ATOM 1390 C CA . LEU A 1 177 ? -16.153 -9.251 3.553 1.00 48.47 177 LEU A CA 1
ATOM 1391 C C . LEU A 1 177 ? -17.120 -8.730 2.481 1.00 48.47 177 LEU A C 1
ATOM 1393 O O . LEU A 1 177 ? -17.153 -7.535 2.212 1.00 48.47 177 LEU A O 1
ATOM 1397 N N . GLN A 1 178 ? -17.821 -9.638 1.785 1.00 44.06 178 GLN A N 1
ATOM 1398 C CA . GLN A 1 178 ? -18.990 -9.297 0.962 1.00 44.06 178 GLN A CA 1
ATOM 1399 C C . GLN A 1 178 ? -20.084 -8.718 1.868 1.00 44.06 178 GLN A C 1
ATOM 1401 O O . GLN A 1 178 ? -21.058 -9.391 2.208 1.00 44.06 178 GLN A O 1
ATOM 1406 N N . VAL A 1 179 ? -19.881 -7.494 2.363 1.00 47.72 179 VAL A N 1
ATOM 1407 C CA . VAL A 1 179 ? -20.902 -6.767 3.111 1.00 47.72 179 VAL A CA 1
ATOM 1408 C C . VAL A 1 179 ? -21.829 -6.237 2.025 1.00 47.72 179 VAL A C 1
ATOM 1410 O O . VAL A 1 179 ? -21.662 -5.126 1.531 1.00 47.72 179 VAL A O 1
ATOM 1413 N N . GLY A 1 180 ? -22.699 -7.119 1.529 1.00 57.84 180 GLY A N 1
ATOM 1414 C CA . GLY A 1 180 ? -23.443 -6.891 0.293 1.00 57.84 180 GLY A CA 1
ATOM 1415 C C . GLY A 1 180 ? -22.513 -6.678 -0.908 1.00 57.84 180 GLY A C 1
ATOM 1416 O O . GLY A 1 180 ? -21.619 -7.482 -1.167 1.00 57.84 180 GLY A O 1
ATOM 1417 N N . GLU A 1 181 ? -22.719 -5.577 -1.631 1.00 58.53 181 GLU A N 1
ATOM 1418 C CA . GLU A 1 181 ? -21.959 -5.188 -2.833 1.00 58.53 181 GLU A CA 1
ATOM 1419 C C . GLU A 1 181 ? -20.645 -4.433 -2.528 1.00 58.53 181 GLU A C 1
ATOM 1421 O O . GLU A 1 181 ? -19.953 -3.979 -3.445 1.00 58.53 181 GLU A O 1
ATOM 1426 N N . TRP A 1 182 ? -20.280 -4.272 -1.250 1.00 67.69 182 TRP A N 1
ATOM 1427 C CA . TRP A 1 182 ? -19.114 -3.479 -0.863 1.00 67.69 182 TRP A CA 1
ATOM 1428 C C . TRP A 1 182 ? -17.792 -4.155 -1.256 1.00 67.69 182 TRP A C 1
ATOM 1430 O O . TRP A 1 182 ? -17.544 -5.324 -0.954 1.00 67.69 182 TRP A O 1
ATOM 1440 N N . SER A 1 183 ? -16.904 -3.392 -1.898 1.00 74.69 183 SER A N 1
ATOM 1441 C CA . SER A 1 183 ? -15.512 -3.781 -2.125 1.00 74.69 183 SER A CA 1
ATOM 1442 C C . SER A 1 183 ? -14.586 -2.615 -1.795 1.00 74.69 183 SER A C 1
ATOM 1444 O O . SER A 1 183 ? -14.890 -1.460 -2.102 1.00 74.69 183 SER A O 1
ATOM 1446 N N . MET A 1 184 ? -13.427 -2.909 -1.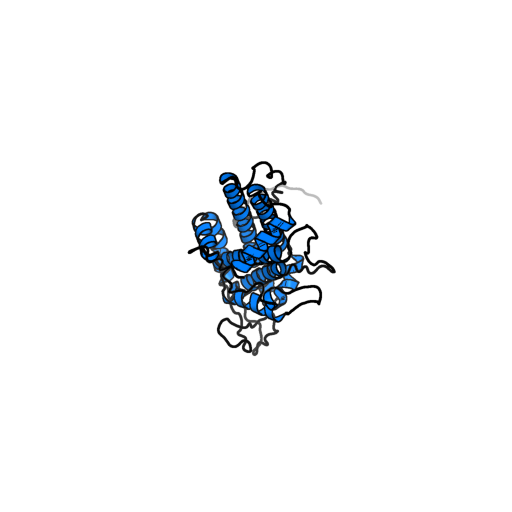203 1.00 79.81 184 MET A N 1
ATOM 1447 C CA . MET A 1 184 ? -12.424 -1.887 -0.889 1.00 79.81 184 MET A CA 1
ATOM 1448 C C . MET A 1 184 ? -11.947 -1.151 -2.146 1.00 79.81 184 MET A C 1
ATOM 1450 O O . MET A 1 184 ? -11.752 0.059 -2.111 1.00 79.81 184 MET A O 1
ATOM 1454 N N . GLN A 1 185 ? -11.819 -1.861 -3.269 1.00 82.38 185 GLN A N 1
ATOM 1455 C CA . GLN A 1 185 ? -11.491 -1.254 -4.556 1.00 82.38 185 GLN A CA 1
ATOM 1456 C C . GLN A 1 185 ? -12.521 -0.192 -4.955 1.00 82.38 185 GLN A C 1
ATOM 1458 O O . GLN A 1 185 ? -12.145 0.924 -5.309 1.00 82.38 185 GLN A O 1
ATOM 1463 N N . HIS A 1 186 ? -13.815 -0.526 -4.886 1.00 84.31 186 HIS A N 1
ATOM 1464 C CA . HIS A 1 186 ? -14.885 0.422 -5.186 1.00 84.31 186 HIS A CA 1
ATOM 1465 C C . HIS A 1 186 ? -14.890 1.578 -4.186 1.00 84.31 186 HIS A C 1
ATOM 1467 O O . HIS A 1 186 ? -14.990 2.723 -4.607 1.00 84.31 186 HIS A O 1
ATOM 1473 N N . ALA A 1 187 ? -14.700 1.307 -2.893 1.00 86.12 187 ALA A N 1
ATOM 1474 C CA . ALA A 1 187 ? -14.652 2.342 -1.864 1.00 86.12 187 ALA A CA 1
ATOM 1475 C C . ALA A 1 187 ? -13.511 3.347 -2.098 1.00 86.12 187 ALA A C 1
ATOM 1477 O O . ALA A 1 187 ? -13.749 4.553 -2.077 1.00 86.12 187 ALA A O 1
ATOM 1478 N N . VAL A 1 188 ? -12.297 2.866 -2.394 1.00 86.25 188 VAL A N 1
ATOM 1479 C CA . VAL A 1 188 ? -11.143 3.720 -2.723 1.00 86.25 188 VAL A CA 1
ATOM 1480 C C . VAL A 1 188 ? -11.417 4.543 -3.981 1.00 86.25 188 VAL A C 1
ATOM 1482 O O . VAL A 1 188 ? -11.176 5.750 -3.996 1.00 86.25 188 VAL A O 1
ATOM 1485 N N . LYS A 1 189 ? -11.962 3.918 -5.029 1.00 88.12 189 LYS A N 1
ATOM 1486 C CA . LYS A 1 189 ? -12.275 4.596 -6.290 1.00 88.12 189 LYS A CA 1
ATOM 1487 C C . LYS A 1 189 ? -13.347 5.675 -6.124 1.00 88.12 189 LYS A C 1
ATOM 1489 O O . LYS A 1 189 ? -13.172 6.790 -6.610 1.00 88.12 189 LYS A O 1
ATOM 1494 N N . GLU A 1 190 ? -14.430 5.368 -5.418 1.00 90.31 190 GLU A N 1
ATOM 1495 C CA . GLU A 1 190 ? -15.502 6.319 -5.115 1.00 90.31 190 GLU A CA 1
ATOM 1496 C C . GLU A 1 190 ? -15.001 7.474 -4.250 1.00 90.31 190 GLU A C 1
ATOM 1498 O O . GLU A 1 190 ? -15.306 8.636 -4.519 1.00 90.31 190 GLU A O 1
ATOM 1503 N N . TRP A 1 191 ? -14.167 7.181 -3.253 1.00 91.94 191 TRP A N 1
ATOM 1504 C CA . TRP A 1 191 ? -13.542 8.208 -2.432 1.00 91.94 191 TRP A CA 1
ATOM 1505 C C . TRP A 1 191 ? -12.654 9.146 -3.264 1.00 91.94 191 TRP A C 1
ATOM 1507 O O . TRP A 1 191 ? -12.769 10.366 -3.146 1.00 91.94 191 TRP A O 1
ATOM 1517 N N . LEU A 1 192 ? -11.838 8.607 -4.179 1.00 90.62 192 LEU A N 1
ATOM 1518 C CA . LEU A 1 192 ? -11.032 9.409 -5.108 1.00 90.62 192 LEU A CA 1
ATOM 1519 C C . LEU A 1 192 ? -11.891 10.223 -6.087 1.00 90.62 192 LEU A C 1
ATOM 1521 O O . LEU A 1 192 ? -11.497 11.320 -6.476 1.00 90.62 192 LEU A O 1
ATOM 1525 N N . ASN A 1 193 ? -13.059 9.719 -6.493 1.00 91.25 193 ASN A N 1
ATOM 1526 C CA . ASN A 1 193 ? -13.991 10.465 -7.342 1.00 91.25 193 ASN A CA 1
ATOM 1527 C C . ASN A 1 193 ? -14.609 11.666 -6.611 1.00 91.25 193 ASN A C 1
ATOM 1529 O O . ASN A 1 193 ? -14.813 12.702 -7.239 1.00 91.25 193 ASN A O 1
ATOM 1533 N N . ARG A 1 194 ? -14.861 11.556 -5.300 1.00 92.50 194 ARG A N 1
ATOM 1534 C CA . ARG A 1 194 ? -15.293 12.690 -4.462 1.00 92.50 194 ARG A CA 1
ATOM 1535 C C . ARG A 1 194 ? -14.149 13.663 -4.168 1.00 92.50 194 ARG A C 1
ATOM 1537 O O . ARG A 1 194 ? -14.371 14.865 -4.079 1.00 92.50 194 ARG A O 1
ATOM 1544 N N . ASN A 1 195 ? -12.921 13.155 -4.095 1.00 90.69 195 ASN A N 1
ATOM 1545 C CA . ASN A 1 195 ? -11.707 13.919 -3.820 1.00 90.69 195 ASN A CA 1
ATOM 1546 C C . ASN A 1 195 ? -10.876 14.175 -5.090 1.00 90.69 195 ASN A C 1
ATOM 1548 O O . ASN A 1 195 ? -9.736 13.719 -5.231 1.00 90.69 195 ASN A O 1
ATOM 1552 N N . VAL A 1 196 ? -11.461 14.922 -6.035 1.00 89.88 196 VAL A N 1
ATOM 1553 C CA . VAL A 1 196 ? -10.893 15.151 -7.377 1.00 89.88 196 VAL A CA 1
ATOM 1554 C C . VAL A 1 196 ? -9.491 15.766 -7.330 1.00 89.88 196 VAL A C 1
ATOM 1556 O O . VAL A 1 196 ? -8.635 15.384 -8.125 1.00 89.88 196 VAL A O 1
ATOM 1559 N N . ASP A 1 197 ? -9.212 16.671 -6.389 1.00 89.12 197 ASP A N 1
ATOM 1560 C CA . ASP A 1 197 ? -7.891 17.293 -6.238 1.00 89.12 197 ASP A CA 1
ATOM 1561 C C . ASP A 1 197 ? -6.799 16.256 -5.925 1.00 89.12 197 ASP A C 1
ATOM 1563 O O . ASP A 1 197 ? -5.701 16.297 -6.486 1.00 89.12 197 ASP A O 1
ATOM 1567 N N . ILE A 1 198 ? -7.116 15.276 -5.078 1.00 89.19 198 ILE A N 1
ATOM 1568 C CA . ILE A 1 198 ? -6.216 14.180 -4.725 1.00 89.19 198 ILE A CA 1
ATOM 1569 C C . ILE A 1 198 ? -6.034 13.247 -5.908 1.00 89.19 198 ILE A C 1
ATOM 1571 O O . ILE A 1 198 ? -4.905 12.886 -6.248 1.00 89.19 198 ILE A O 1
ATOM 1575 N N . LYS A 1 199 ? -7.135 12.881 -6.568 1.00 89.81 199 LYS A N 1
ATOM 1576 C CA . LYS A 1 199 ? -7.090 12.042 -7.764 1.00 89.81 199 LYS A CA 1
ATOM 1577 C C . LYS A 1 199 ? -6.208 12.671 -8.842 1.00 89.81 199 LYS A C 1
ATOM 1579 O O . LYS A 1 199 ? -5.399 11.970 -9.450 1.00 89.81 199 LYS A O 1
ATOM 1584 N N . LEU A 1 200 ? -6.305 13.987 -9.037 1.00 88.06 200 LEU A N 1
ATOM 1585 C CA . LEU A 1 200 ? -5.449 14.746 -9.949 1.00 88.06 200 LEU A CA 1
ATOM 1586 C C . LEU A 1 200 ? -3.983 14.758 -9.502 1.00 88.06 200 LEU A C 1
ATOM 1588 O O . LEU A 1 200 ? -3.107 14.641 -10.354 1.00 88.06 200 LEU A O 1
ATOM 1592 N N . LYS A 1 201 ? -3.690 14.843 -8.198 1.00 88.56 201 LYS A N 1
ATOM 1593 C CA . LYS A 1 201 ? -2.314 14.726 -7.676 1.00 88.56 201 LYS A CA 1
ATOM 1594 C C . LYS A 1 201 ? -1.714 13.348 -7.970 1.00 88.56 201 LYS A C 1
ATOM 1596 O O . LYS A 1 201 ? -0.588 13.282 -8.455 1.00 88.56 201 LYS A O 1
ATOM 1601 N N . LEU A 1 202 ? -2.468 12.265 -7.759 1.00 88.12 202 LEU A N 1
ATOM 1602 C CA . LEU A 1 202 ? -2.031 10.896 -8.077 1.00 88.12 202 LEU A CA 1
ATOM 1603 C C . LEU A 1 202 ? -1.862 10.651 -9.582 1.00 88.12 202 LEU A C 1
ATOM 1605 O O . LEU A 1 202 ? -1.059 9.814 -9.991 1.00 88.12 202 LEU A O 1
ATOM 1609 N N . ASN A 1 203 ? -2.606 11.393 -10.403 1.00 88.06 203 ASN A N 1
ATOM 1610 C CA . ASN A 1 203 ? -2.596 11.301 -11.862 1.00 88.06 203 ASN A CA 1
ATOM 1611 C C . ASN A 1 203 ? -1.889 12.483 -12.536 1.00 88.06 203 ASN A C 1
ATOM 1613 O O . ASN A 1 203 ? -2.086 12.725 -13.731 1.00 88.06 203 ASN A O 1
ATOM 1617 N N . ARG A 1 204 ? -1.065 13.238 -11.794 1.00 85.81 204 ARG A N 1
ATOM 1618 C CA . ARG A 1 204 ? -0.410 14.437 -12.326 1.00 85.81 204 ARG A CA 1
ATOM 1619 C C . ARG A 1 204 ? 0.399 14.063 -13.566 1.00 85.81 204 ARG A C 1
ATOM 1621 O O . ARG A 1 204 ? 1.077 13.036 -13.602 1.00 85.81 204 ARG A O 1
ATOM 1628 N N . GLY A 1 205 ? 0.358 14.922 -14.585 1.00 79.44 205 GLY A N 1
ATOM 1629 C CA . GLY A 1 205 ? 0.988 14.646 -15.879 1.00 79.44 205 GLY A CA 1
ATOM 1630 C C . GLY A 1 205 ? 2.484 14.314 -15.795 1.00 79.44 205 GLY A C 1
ATOM 1631 O O . GLY A 1 205 ? 2.977 13.566 -16.635 1.00 79.44 205 GLY A O 1
ATOM 1632 N N . SER A 1 206 ? 3.198 14.811 -14.778 1.00 82.38 206 SER A N 1
ATOM 1633 C CA . SER A 1 206 ? 4.594 14.444 -14.506 1.00 82.38 206 SER A CA 1
ATOM 1634 C C . SER A 1 206 ? 4.749 12.959 -14.162 1.00 82.38 206 SER A C 1
ATOM 1636 O O . SER A 1 206 ? 5.575 12.295 -14.782 1.00 82.38 206 SER A O 1
ATOM 1638 N N . PHE A 1 207 ? 3.919 12.405 -13.270 1.00 86.06 207 PHE A N 1
ATOM 1639 C CA . PHE A 1 207 ? 3.912 10.968 -12.976 1.00 86.06 207 PHE A CA 1
ATOM 1640 C C . PHE A 1 207 ? 3.581 10.153 -14.220 1.00 86.06 207 PHE A C 1
ATOM 1642 O O . PHE A 1 207 ? 4.301 9.216 -14.545 1.00 86.06 207 PHE A O 1
ATOM 1649 N N . GLY A 1 208 ? 2.547 10.552 -14.967 1.00 82.62 208 GLY A N 1
ATOM 1650 C CA . GLY A 1 208 ? 2.147 9.839 -16.180 1.00 82.62 208 GLY A CA 1
ATOM 1651 C C . GLY A 1 208 ? 3.253 9.800 -17.240 1.00 82.62 208 GLY A C 1
ATOM 1652 O O . GLY A 1 208 ? 3.462 8.766 -17.868 1.00 82.62 208 GLY A O 1
ATOM 1653 N N . LYS A 1 209 ? 3.994 10.899 -17.426 1.00 87.75 209 LYS A N 1
ATOM 1654 C CA . LYS A 1 209 ? 5.150 10.942 -18.337 1.00 87.75 209 LYS A CA 1
ATOM 1655 C C . LYS A 1 209 ? 6.288 10.060 -17.832 1.00 87.75 209 LYS A C 1
ATOM 1657 O O . LYS A 1 209 ? 6.784 9.228 -18.584 1.00 87.75 209 LYS A O 1
ATOM 1662 N N . ASN A 1 210 ? 6.655 10.212 -16.564 1.00 87.94 210 ASN A N 1
ATOM 1663 C CA . ASN A 1 210 ? 7.812 9.550 -15.972 1.00 87.94 210 ASN A CA 1
ATOM 1664 C C . ASN A 1 210 ? 7.619 8.032 -15.842 1.00 87.94 210 ASN A C 1
ATOM 1666 O O . ASN A 1 210 ? 8.508 7.262 -16.191 1.00 87.94 210 ASN A O 1
ATOM 1670 N N . CYS A 1 211 ? 6.435 7.585 -15.430 1.00 89.06 211 CYS A N 1
ATOM 1671 C CA . CYS A 1 211 ? 6.121 6.165 -15.289 1.00 89.06 211 CYS A CA 1
ATOM 1672 C C . CYS A 1 211 ? 5.942 5.446 -16.629 1.00 89.06 211 CYS A C 1
ATOM 1674 O O . CYS A 1 211 ? 6.034 4.227 -16.676 1.00 89.06 211 CYS A O 1
ATOM 1676 N N . ARG A 1 212 ? 5.746 6.175 -17.735 1.00 88.12 212 ARG A N 1
ATOM 1677 C CA . ARG A 1 212 ? 5.723 5.610 -19.096 1.00 88.12 212 ARG A CA 1
ATOM 1678 C C . ARG A 1 212 ? 7.094 5.576 -19.764 1.00 88.12 212 ARG A C 1
ATOM 1680 O O . ARG A 1 212 ? 7.195 5.074 -20.884 1.00 88.12 212 ARG A O 1
ATOM 1687 N N . LEU A 1 213 ? 8.132 6.112 -19.120 1.00 87.00 213 LEU A N 1
ATOM 1688 C CA . LEU A 1 213 ? 9.482 6.037 -19.659 1.00 87.00 213 LEU A CA 1
ATOM 1689 C C . LEU A 1 213 ? 9.916 4.575 -19.766 1.00 87.00 213 LEU A C 1
ATOM 1691 O O . LEU A 1 213 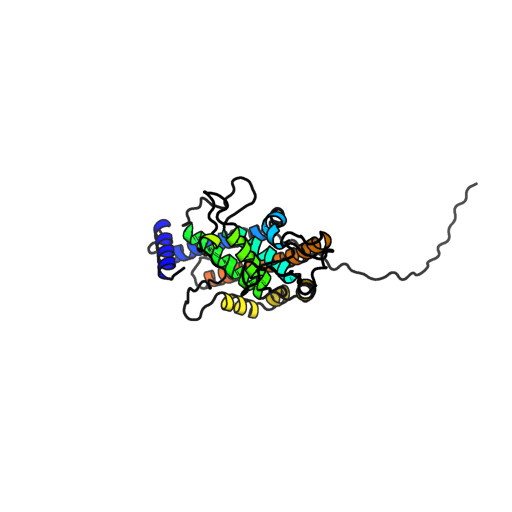? 9.642 3.747 -18.891 1.00 87.00 213 LEU A O 1
ATOM 1695 N N . ALA A 1 214 ? 10.611 4.279 -20.860 1.00 85.12 214 ALA A N 1
ATOM 1696 C CA . ALA A 1 214 ? 11.290 3.011 -20.998 1.00 85.12 214 ALA A CA 1
ATOM 1697 C C . ALA A 1 214 ? 12.467 2.963 -20.018 1.00 85.12 214 ALA A C 1
ATOM 1699 O O . ALA A 1 214 ? 13.188 3.949 -19.851 1.00 85.12 214 ALA A O 1
ATOM 1700 N N . VAL A 1 215 ? 12.675 1.804 -19.406 1.00 80.75 215 VAL A N 1
ATOM 1701 C CA . VAL A 1 215 ? 13.912 1.498 -18.689 1.00 80.75 215 VAL A CA 1
ATOM 1702 C C . VAL A 1 215 ? 15.018 1.429 -19.749 1.00 80.75 215 VAL A C 1
ATOM 1704 O O . VAL A 1 215 ? 14.872 0.650 -20.701 1.00 80.75 215 VAL A O 1
ATOM 1707 N N . PRO A 1 216 ? 16.083 2.250 -19.658 1.00 68.31 216 PRO A N 1
ATOM 1708 C CA . PRO A 1 216 ? 17.223 2.153 -20.559 1.00 68.31 216 PRO A CA 1
ATOM 1709 C C . PRO A 1 216 ? 17.717 0.708 -20.630 1.00 68.31 216 PRO A C 1
ATOM 1711 O O . PRO A 1 216 ? 17.769 0.006 -19.620 1.00 68.31 216 PRO A O 1
ATOM 1714 N N . LYS A 1 217 ? 18.023 0.227 -21.840 1.00 60.09 217 LYS A N 1
ATOM 1715 C CA . LYS A 1 217 ? 18.539 -1.133 -22.006 1.00 60.09 217 LYS A CA 1
ATOM 1716 C C . LYS A 1 217 ? 19.867 -1.229 -21.265 1.00 60.09 217 LYS A C 1
ATOM 1718 O O . LYS A 1 217 ? 20.798 -0.499 -21.600 1.00 60.09 217 LYS A O 1
ATOM 1723 N N . THR A 1 218 ? 19.961 -2.154 -20.317 1.00 52.09 218 THR A N 1
ATOM 1724 C CA . THR A 1 218 ? 21.249 -2.574 -19.779 1.00 52.09 218 THR A CA 1
ATOM 1725 C C . THR A 1 218 ? 22.070 -3.147 -20.935 1.00 52.09 218 THR A C 1
ATOM 1727 O O . THR A 1 218 ? 21.579 -3.895 -21.784 1.00 52.09 218 THR A O 1
ATOM 1730 N N . THR A 1 219 ? 23.312 -2.709 -21.062 1.00 39.19 219 THR A N 1
ATOM 1731 C CA . THR A 1 219 ? 24.218 -3.128 -22.129 1.00 39.19 219 THR A CA 1
ATOM 1732 C C . THR A 1 219 ? 24.595 -4.603 -21.944 1.00 39.19 219 THR A C 1
ATOM 1734 O O . THR A 1 219 ? 25.346 -4.937 -21.038 1.00 39.19 219 THR A O 1
ATOM 1737 N N . GLY A 1 220 ? 24.099 -5.503 -22.805 1.00 42.69 220 GLY A N 1
ATOM 1738 C CA . GLY A 1 220 ? 24.556 -6.901 -22.845 1.00 42.69 220 GLY A CA 1
ATOM 1739 C C . GLY A 1 220 ? 23.543 -7.886 -23.433 1.00 42.69 220 GLY A C 1
ATOM 1740 O O . GLY A 1 220 ? 22.444 -8.058 -22.919 1.00 42.69 220 GLY A O 1
ATOM 1741 N N . SER A 1 221 ? 23.911 -8.566 -24.519 1.00 41.34 221 SER A N 1
ATOM 1742 C CA . SER A 1 221 ? 23.116 -9.655 -25.097 1.00 41.34 221 SER A CA 1
ATOM 1743 C C . SER A 1 221 ? 23.146 -10.878 -24.174 1.00 41.34 221 SER A C 1
ATOM 1745 O O . SER A 1 221 ? 24.194 -11.508 -24.059 1.00 41.34 221 SER A O 1
ATOM 1747 N N . LYS A 1 222 ? 21.974 -11.228 -23.615 1.00 43.97 222 LYS A N 1
ATOM 1748 C CA . LYS A 1 222 ? 21.644 -12.308 -22.650 1.00 43.97 222 LYS A CA 1
ATOM 1749 C C . LYS A 1 222 ? 21.498 -11.783 -21.219 1.00 43.97 222 LYS A C 1
ATOM 1751 O O . LYS A 1 222 ? 22.414 -11.901 -20.418 1.00 43.97 222 LYS A O 1
ATOM 1756 N N . HIS A 1 223 ? 20.321 -11.245 -20.904 1.00 51.44 223 HIS A N 1
ATOM 1757 C CA . HIS A 1 223 ? 20.005 -10.831 -19.540 1.00 51.44 223 HIS A CA 1
ATOM 1758 C C . HIS A 1 223 ? 19.763 -12.053 -18.657 1.00 51.44 223 HIS A C 1
ATOM 1760 O O . HIS A 1 223 ? 18.801 -12.798 -18.872 1.00 51.44 223 HIS A O 1
ATOM 1766 N N . ALA A 1 224 ? 20.638 -12.269 -17.680 1.00 53.16 224 ALA A N 1
ATOM 1767 C CA . ALA A 1 224 ? 20.339 -13.172 -16.581 1.00 53.16 224 ALA A CA 1
ATOM 1768 C C . ALA A 1 224 ? 19.293 -12.499 -15.679 1.00 53.16 224 ALA A C 1
ATOM 1770 O O . ALA A 1 224 ? 19.275 -11.278 -15.542 1.00 53.16 224 ALA A O 1
ATOM 1771 N N . ALA A 1 225 ? 18.433 -13.279 -15.016 1.00 55.38 225 ALA A N 1
ATOM 1772 C CA . ALA A 1 225 ? 17.423 -12.732 -14.098 1.00 55.38 225 ALA A CA 1
ATOM 1773 C C . ALA A 1 225 ? 18.028 -11.888 -12.950 1.00 55.38 225 ALA A C 1
ATOM 1775 O O . ALA A 1 225 ? 17.312 -11.125 -12.307 1.00 55.38 225 ALA A O 1
ATOM 1776 N N . THR A 1 226 ? 19.335 -12.025 -12.710 1.00 56.09 226 THR A N 1
ATOM 1777 C CA . THR A 1 226 ? 20.117 -11.352 -11.667 1.00 56.09 226 THR A CA 1
ATOM 1778 C C . THR A 1 226 ? 20.754 -10.035 -12.099 1.00 56.09 226 THR A C 1
ATOM 1780 O O . THR A 1 226 ? 21.302 -9.343 -11.244 1.00 56.09 226 THR A O 1
ATOM 1783 N N . ASP A 1 227 ? 20.730 -9.681 -13.388 1.00 67.00 227 ASP A N 1
ATOM 1784 C CA . ASP A 1 227 ? 21.286 -8.394 -13.816 1.00 67.00 227 ASP A CA 1
ATOM 1785 C C . ASP A 1 227 ? 20.456 -7.266 -13.192 1.00 67.00 227 ASP A C 1
ATOM 1787 O O . ASP A 1 227 ? 19.231 -7.385 -13.095 1.00 67.00 227 ASP A O 1
ATOM 1791 N N . GLN A 1 228 ? 21.106 -6.178 -12.781 1.00 74.06 228 GLN A N 1
ATOM 1792 C CA . GLN A 1 228 ? 20.448 -5.007 -12.197 1.00 74.06 228 GLN A CA 1
ATOM 1793 C C . GLN A 1 228 ? 20.450 -3.835 -13.179 1.00 74.06 228 GLN A C 1
ATOM 1795 O O . GLN A 1 228 ? 21.271 -3.778 -14.095 1.00 74.06 228 GLN A O 1
ATOM 1800 N N . VAL A 1 229 ? 19.504 -2.911 -13.006 1.00 75.81 229 VAL A N 1
ATOM 1801 C CA . VAL A 1 229 ? 19.528 -1.621 -13.714 1.00 75.81 229 VAL A CA 1
ATOM 1802 C C . VAL A 1 229 ? 20.760 -0.804 -13.321 1.00 75.81 229 VAL A C 1
ATOM 1804 O O . VAL A 1 229 ? 21.283 -0.968 -12.222 1.00 75.81 229 VAL A O 1
ATOM 1807 N N . ASP A 1 230 ? 21.216 0.073 -14.215 1.00 81.25 230 ASP A N 1
ATOM 1808 C CA . ASP A 1 230 ? 22.297 1.014 -13.917 1.00 81.25 230 ASP A CA 1
ATOM 1809 C C . ASP A 1 230 ? 21.886 2.050 -12.851 1.00 81.25 230 ASP A C 1
ATOM 1811 O O . ASP A 1 230 ? 20.695 2.281 -12.613 1.00 81.25 230 ASP A O 1
ATOM 1815 N N . GLU A 1 231 ? 22.878 2.675 -12.212 1.00 82.44 231 GLU A N 1
ATOM 1816 C CA . GLU A 1 231 ? 22.660 3.591 -11.084 1.00 82.44 231 GLU A CA 1
ATOM 1817 C C . GLU A 1 231 ? 21.861 4.842 -11.484 1.00 82.44 231 GLU A C 1
ATOM 1819 O O . GLU A 1 231 ? 20.972 5.260 -10.746 1.00 82.44 231 GLU A O 1
ATOM 1824 N N . ASP A 1 232 ? 22.086 5.397 -12.681 1.00 84.56 232 ASP A N 1
ATOM 1825 C CA . ASP A 1 232 ? 21.356 6.581 -13.161 1.00 84.56 232 ASP A CA 1
ATOM 1826 C C . ASP A 1 232 ? 19.867 6.268 -13.367 1.00 84.56 232 ASP A C 1
ATOM 1828 O O . ASP A 1 232 ? 18.978 7.064 -13.039 1.00 84.56 232 ASP A O 1
ATOM 1832 N N . THR A 1 233 ? 19.577 5.092 -13.922 1.00 83.69 233 THR A N 1
ATOM 1833 C CA . THR A 1 233 ? 18.218 4.564 -14.044 1.00 83.69 233 THR A CA 1
ATOM 1834 C C . THR A 1 233 ? 17.588 4.338 -12.673 1.00 83.69 233 THR A C 1
ATOM 1836 O O . THR A 1 233 ? 16.433 4.719 -12.461 1.00 83.69 233 THR A O 1
ATOM 1839 N N . LEU A 1 234 ? 18.331 3.745 -11.736 1.00 84.12 234 LEU A N 1
ATOM 1840 C CA . LEU A 1 234 ? 17.860 3.507 -10.376 1.00 84.12 234 LEU A CA 1
ATOM 1841 C C . LEU A 1 234 ? 17.545 4.820 -9.648 1.00 84.12 234 LEU A C 1
ATOM 1843 O O . LEU A 1 234 ? 16.498 4.914 -9.008 1.00 84.12 234 LEU A O 1
ATOM 1847 N N . GLN A 1 235 ? 18.388 5.842 -9.788 1.00 87.25 235 GLN A N 1
ATOM 1848 C CA . GLN A 1 235 ? 18.164 7.145 -9.172 1.00 87.25 235 GLN A CA 1
ATOM 1849 C C . GLN A 1 235 ? 16.884 7.802 -9.699 1.00 87.25 235 GLN A C 1
ATOM 1851 O O . GLN A 1 235 ? 16.046 8.234 -8.913 1.00 87.25 235 GLN A O 1
ATOM 1856 N N . LYS A 1 236 ? 16.645 7.766 -11.016 1.00 87.50 236 LYS A N 1
ATOM 1857 C CA . LYS A 1 236 ? 15.385 8.268 -11.598 1.00 87.50 236 LYS A CA 1
ATOM 1858 C C . LYS A 1 236 ? 14.164 7.536 -11.048 1.00 87.50 236 LYS A C 1
ATOM 1860 O O . LYS A 1 236 ? 13.143 8.166 -10.780 1.00 87.50 236 LYS A O 1
ATOM 1865 N N . ILE A 1 237 ? 14.253 6.214 -10.886 1.00 87.94 237 ILE A N 1
ATOM 1866 C CA . ILE A 1 237 ? 13.180 5.415 -10.282 1.00 87.94 237 ILE A CA 1
ATOM 1867 C C . ILE A 1 237 ? 12.907 5.896 -8.856 1.00 87.94 237 ILE A C 1
ATOM 1869 O O . ILE A 1 237 ? 11.745 6.141 -8.536 1.00 87.94 237 ILE A O 1
ATOM 1873 N N . LYS A 1 238 ? 13.952 6.078 -8.039 1.00 88.38 238 LYS A N 1
ATOM 1874 C CA . LYS A 1 238 ? 13.845 6.568 -6.655 1.00 88.38 238 LYS A CA 1
ATOM 1875 C C . LYS A 1 238 ? 13.226 7.962 -6.581 1.00 88.38 238 LYS A C 1
ATOM 1877 O O . LYS A 1 238 ? 12.349 8.187 -5.756 1.00 88.38 238 LYS A O 1
ATOM 1882 N N . ASP A 1 239 ? 13.609 8.877 -7.468 1.00 89.12 239 ASP A N 1
ATOM 1883 C CA . ASP A 1 239 ? 13.071 10.242 -7.471 1.00 89.12 239 ASP A CA 1
ATOM 1884 C C . ASP A 1 239 ? 11.561 10.250 -7.769 1.00 89.12 239 ASP A C 1
ATOM 1886 O O . ASP A 1 239 ? 10.773 10.958 -7.134 1.00 89.12 239 ASP A O 1
ATOM 1890 N N . ILE A 1 240 ? 11.120 9.441 -8.739 1.00 89.44 240 ILE A N 1
ATOM 1891 C CA . ILE A 1 240 ? 9.696 9.330 -9.084 1.00 89.44 240 ILE A CA 1
ATOM 1892 C C . ILE A 1 240 ? 8.934 8.605 -7.968 1.00 89.44 240 ILE A C 1
ATOM 1894 O O . ILE A 1 240 ? 7.845 9.041 -7.587 1.00 89.44 240 ILE A O 1
ATOM 1898 N N . GLU A 1 241 ? 9.510 7.524 -7.441 1.00 90.44 241 GLU A N 1
ATOM 1899 C CA . GLU A 1 241 ? 8.985 6.771 -6.305 1.00 90.44 241 GLU A CA 1
ATOM 1900 C C . GLU A 1 241 ? 8.774 7.675 -5.091 1.00 90.44 241 GLU A C 1
ATOM 1902 O O . GLU A 1 241 ? 7.668 7.702 -4.561 1.00 90.44 241 GLU A O 1
ATOM 1907 N N . GLY A 1 242 ? 9.778 8.456 -4.687 1.00 89.94 242 GLY A N 1
ATOM 1908 C CA . GLY A 1 242 ? 9.705 9.348 -3.532 1.00 89.94 242 GLY A CA 1
ATOM 1909 C C . GLY A 1 242 ? 8.593 10.387 -3.673 1.00 89.94 242 GLY A C 1
ATOM 1910 O O . GLY A 1 242 ? 7.810 10.604 -2.744 1.00 89.94 242 GLY A O 1
ATOM 1911 N N . ASN A 1 243 ? 8.437 10.959 -4.869 1.00 90.62 243 ASN A N 1
ATOM 1912 C CA . ASN A 1 243 ? 7.345 11.884 -5.165 1.00 90.62 2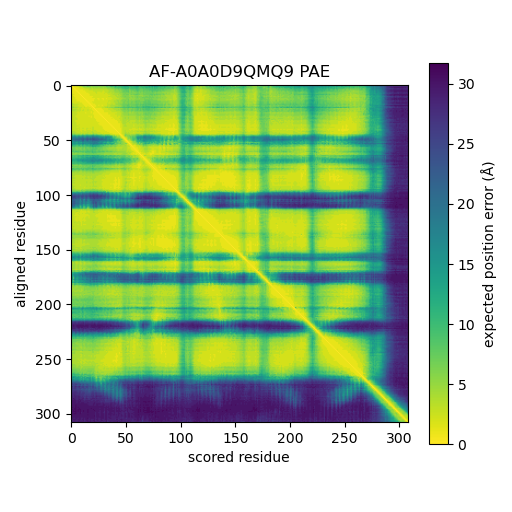43 ASN A CA 1
ATOM 1913 C C . ASN A 1 243 ? 5.966 11.204 -5.082 1.00 90.62 243 ASN A C 1
ATOM 1915 O O . ASN A 1 243 ? 5.036 11.750 -4.477 1.00 90.62 243 ASN A O 1
ATOM 1919 N N . LEU A 1 244 ? 5.818 10.006 -5.661 1.00 91.75 244 LEU A N 1
ATOM 1920 C CA . LEU A 1 244 ? 4.564 9.249 -5.612 1.00 91.75 244 LEU A CA 1
ATOM 1921 C C . LEU A 1 244 ? 4.243 8.792 -4.182 1.00 91.75 244 LEU A C 1
ATOM 1923 O O . LEU A 1 244 ? 3.105 8.916 -3.737 1.00 91.75 244 LEU A O 1
ATOM 1927 N N . GLN A 1 245 ? 5.244 8.339 -3.432 1.00 91.94 245 GLN A N 1
ATOM 1928 C CA . GLN A 1 245 ? 5.152 7.966 -2.023 1.00 91.94 245 GLN A CA 1
ATOM 1929 C C . GLN A 1 245 ? 4.672 9.139 -1.168 1.00 91.94 245 GLN A C 1
ATOM 1931 O O . GLN A 1 245 ? 3.766 8.986 -0.348 1.00 91.94 245 GLN A O 1
ATOM 1936 N N . THR A 1 246 ? 5.233 10.332 -1.368 1.00 91.44 246 THR A N 1
ATOM 1937 C CA . THR A 1 246 ? 4.788 11.549 -0.680 1.00 91.44 246 THR A CA 1
ATOM 1938 C C . THR A 1 246 ? 3.340 11.887 -1.017 1.00 91.44 246 THR A C 1
ATOM 1940 O O . THR A 1 246 ? 2.561 12.175 -0.104 1.00 91.44 246 THR A O 1
ATOM 1943 N N . ALA A 1 247 ? 2.936 11.778 -2.286 1.00 92.06 247 ALA A N 1
ATOM 1944 C CA . ALA A 1 247 ? 1.539 11.957 -2.671 1.00 92.06 247 ALA A CA 1
ATOM 1945 C C . ALA A 1 247 ? 0.623 10.931 -1.977 1.00 92.06 247 ALA A C 1
ATOM 1947 O O . ALA A 1 247 ? -0.386 11.320 -1.390 1.00 92.06 247 ALA A O 1
ATOM 1948 N N . MET A 1 248 ? 1.005 9.650 -1.954 1.00 93.00 248 MET A N 1
ATOM 1949 C CA . MET A 1 248 ? 0.242 8.582 -1.299 1.00 93.00 248 MET A CA 1
ATOM 1950 C C . MET A 1 248 ? 0.111 8.782 0.213 1.00 93.00 248 MET A C 1
ATOM 1952 O O . MET A 1 248 ? -0.974 8.602 0.760 1.00 93.00 248 MET A O 1
ATOM 1956 N N . ARG A 1 249 ? 1.169 9.223 0.902 1.00 93.25 249 ARG A N 1
ATOM 19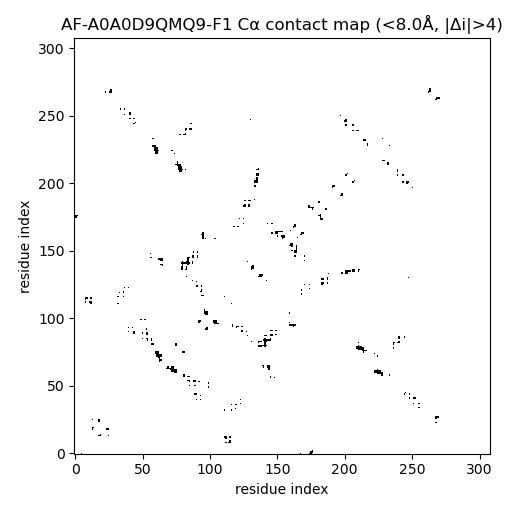57 C CA . ARG A 1 249 ? 1.094 9.562 2.335 1.00 93.25 249 ARG A CA 1
ATOM 1958 C C . ARG A 1 249 ? 0.086 10.680 2.594 1.00 93.25 249 ARG A C 1
ATOM 1960 O O . ARG A 1 249 ? -0.712 10.571 3.521 1.00 93.25 249 ARG A O 1
ATOM 1967 N N . LYS A 1 250 ? 0.078 11.727 1.759 1.00 91.88 250 LYS A N 1
ATOM 1968 C CA . LYS A 1 250 ? -0.919 12.809 1.847 1.00 91.88 250 LYS A CA 1
ATOM 1969 C C . LYS A 1 250 ? -2.344 12.270 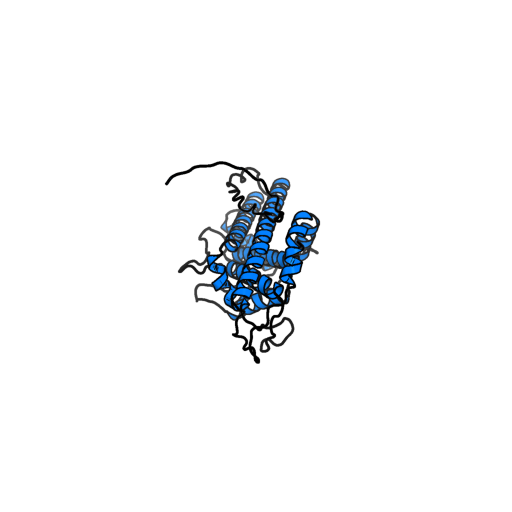1.650 1.00 91.88 250 LYS A C 1
ATOM 1971 O O . LYS A 1 250 ? -3.241 12.665 2.389 1.00 91.88 250 LYS A O 1
ATOM 1976 N N . VAL A 1 251 ? -2.540 11.325 0.726 1.00 92.75 251 VAL A N 1
ATOM 1977 C CA . VAL A 1 251 ? -3.836 10.650 0.528 1.00 92.75 251 VAL A CA 1
ATOM 1978 C C . VAL A 1 251 ? -4.276 9.898 1.781 1.00 92.75 251 VAL A C 1
ATOM 1980 O O . VAL A 1 251 ? -5.385 10.110 2.258 1.00 92.75 251 VAL A O 1
ATOM 1983 N N . LEU A 1 252 ? -3.400 9.065 2.345 1.00 92.81 252 LEU A N 1
ATOM 1984 C CA . LEU A 1 252 ? -3.703 8.257 3.529 1.00 92.81 252 LEU A CA 1
ATOM 1985 C C . LEU A 1 252 ? -4.039 9.120 4.751 1.00 92.81 252 LEU A C 1
ATOM 1987 O O . LEU A 1 252 ? -4.976 8.797 5.477 1.00 92.81 252 LEU A O 1
ATOM 1991 N N . ARG A 1 253 ? -3.334 10.244 4.951 1.00 93.06 253 ARG A N 1
ATOM 1992 C CA . ARG A 1 253 ? -3.663 11.214 6.011 1.00 93.06 253 ARG A CA 1
ATOM 1993 C C . ARG A 1 253 ? -5.047 11.826 5.819 1.00 93.06 253 ARG A C 1
ATOM 1995 O O . ARG A 1 253 ? -5.795 11.942 6.783 1.00 93.06 253 ARG A O 1
ATOM 2002 N N . LYS A 1 254 ? -5.411 12.177 4.582 1.00 93.12 254 LYS A N 1
ATOM 2003 C CA . LYS A 1 254 ? -6.737 12.735 4.296 1.00 93.12 254 LYS A CA 1
ATOM 2004 C C . LYS A 1 254 ? -7.851 11.697 4.479 1.00 93.12 254 LYS A C 1
ATOM 2006 O O . LYS A 1 254 ? -8.846 12.018 5.113 1.00 93.12 254 LYS A O 1
ATOM 2011 N N . ILE A 1 255 ? -7.649 10.447 4.043 1.00 89.31 255 ILE A N 1
ATOM 2012 C CA . ILE A 1 255 ? -8.575 9.334 4.338 1.00 89.31 255 ILE A CA 1
ATOM 2013 C C . ILE A 1 255 ? -8.747 9.176 5.852 1.00 89.31 255 ILE A C 1
ATOM 2015 O O . ILE A 1 255 ? -9.872 9.133 6.338 1.00 89.31 255 ILE A O 1
ATOM 2019 N N . LYS A 1 256 ? -7.638 9.122 6.605 1.00 90.25 256 LYS A N 1
ATOM 2020 C CA . LYS A 1 256 ? -7.662 9.012 8.070 1.00 90.25 256 LYS A CA 1
ATOM 2021 C C . LYS A 1 256 ? -8.518 10.113 8.698 1.00 90.25 256 LYS A C 1
ATOM 2023 O O . LYS A 1 256 ? -9.351 9.813 9.549 1.00 90.25 256 LYS A O 1
ATOM 2028 N N . LYS A 1 257 ? -8.310 11.364 8.277 1.00 90.75 257 LYS A N 1
ATOM 2029 C CA . LYS A 1 257 ? -9.041 12.530 8.781 1.00 90.75 257 LYS A CA 1
ATOM 2030 C C . LYS A 1 257 ? -10.538 12.449 8.475 1.00 90.75 257 LYS A C 1
ATOM 2032 O O . LYS A 1 257 ? -11.335 12.546 9.399 1.00 90.75 257 LYS A O 1
ATOM 2037 N N . GLU A 1 258 ? -10.911 12.208 7.219 1.00 89.31 258 GLU A N 1
ATOM 2038 C CA . GLU A 1 258 ? -12.323 12.146 6.811 1.00 89.31 258 GLU A CA 1
ATOM 2039 C C . GLU A 1 258 ? -13.074 11.014 7.521 1.00 89.31 258 GLU A C 1
ATOM 2041 O O . GLU A 1 258 ? -14.149 11.237 8.068 1.00 89.31 258 GLU A O 1
ATOM 2046 N N . VAL A 1 259 ? -12.482 9.818 7.608 1.00 85.12 259 VAL A N 1
ATOM 2047 C CA . VAL A 1 259 ? -13.122 8.686 8.301 1.00 85.12 259 VAL A CA 1
ATOM 2048 C C . VAL A 1 259 ? -13.270 8.963 9.802 1.00 85.12 259 VAL A C 1
ATOM 2050 O O . VAL A 1 259 ? -14.274 8.586 10.403 1.00 85.12 259 VAL A O 1
ATOM 2053 N N . LYS A 1 260 ? -12.307 9.659 10.420 1.00 85.06 260 LYS A N 1
ATOM 2054 C CA . LYS A 1 260 ? -12.400 10.079 11.826 1.00 85.06 260 LYS A CA 1
ATOM 2055 C C . LYS A 1 260 ? -13.548 11.063 12.048 1.00 85.06 260 LYS A C 1
ATOM 2057 O O . LYS A 1 260 ? -14.300 10.911 13.006 1.00 85.06 260 LYS A O 1
ATOM 2062 N N . GLU A 1 261 ? -13.679 12.060 11.177 1.00 87.00 261 GLU A N 1
ATOM 2063 C CA . GLU A 1 261 ? -14.756 13.054 11.233 1.00 87.00 261 GLU A CA 1
ATOM 2064 C C . GLU A 1 261 ? -16.133 12.400 11.035 1.00 87.00 261 GLU A C 1
ATOM 2066 O O . GLU A 1 261 ? -17.053 12.674 11.806 1.00 87.00 261 GLU A O 1
ATOM 2071 N N . GLU A 1 262 ? -16.260 11.476 10.077 1.00 83.56 262 GLU A N 1
ATOM 2072 C CA . GLU A 1 262 ? -17.482 10.692 9.855 1.00 83.56 262 GLU A CA 1
ATOM 2073 C C . GLU A 1 262 ? -17.847 9.834 11.078 1.00 83.56 262 GLU A C 1
ATOM 2075 O O . GLU A 1 262 ? -19.004 9.825 11.497 1.00 83.56 262 GLU A O 1
ATOM 2080 N N . ALA A 1 263 ? -16.869 9.171 11.704 1.00 77.69 263 ALA A N 1
ATOM 2081 C CA . ALA A 1 263 ? -17.096 8.357 12.900 1.00 77.69 263 ALA A CA 1
ATOM 2082 C C . ALA A 1 263 ? -17.515 9.196 14.124 1.00 77.69 263 ALA A C 1
ATOM 2084 O O . ALA A 1 263 ? -18.346 8.764 14.925 1.00 77.69 263 ALA A O 1
ATOM 2085 N N . ILE A 1 264 ? -16.987 10.418 14.266 1.00 81.00 264 ILE A N 1
ATOM 2086 C CA . ILE A 1 264 ? -17.438 11.365 15.298 1.00 81.00 264 ILE A CA 1
ATOM 2087 C C . ILE A 1 264 ? -18.872 11.824 15.009 1.00 81.00 264 ILE A C 1
ATOM 2089 O O . ILE A 1 264 ? -19.708 11.831 15.911 1.00 81.00 264 ILE A O 1
ATOM 2093 N N . ALA A 1 265 ? -19.178 12.175 13.756 1.00 80.94 265 ALA A N 1
ATOM 2094 C CA . ALA A 1 265 ? -20.509 12.626 13.352 1.00 80.94 265 ALA A CA 1
ATOM 2095 C C . ALA A 1 265 ? -21.583 11.535 13.521 1.00 80.94 265 ALA A C 1
ATOM 2097 O O . ALA A 1 265 ? -22.717 11.842 13.884 1.00 80.94 265 ALA A O 1
ATOM 2098 N N . ALA A 1 266 ? -21.220 10.268 13.307 1.00 77.62 266 ALA A N 1
ATOM 2099 C CA . ALA A 1 266 ? -22.085 9.112 13.538 1.00 77.62 266 ALA A CA 1
ATOM 2100 C C . ALA A 1 266 ? -22.301 8.791 15.032 1.00 77.62 266 ALA A C 1
ATOM 2102 O O . ALA A 1 266 ? -23.177 7.996 15.367 1.00 77.62 266 ALA A O 1
ATOM 2103 N N . GLY A 1 267 ? -21.534 9.414 15.936 1.00 73.94 267 GLY A N 1
ATOM 2104 C CA . GLY A 1 267 ? -21.576 9.130 17.372 1.00 73.94 267 GLY A CA 1
ATOM 2105 C C . GLY A 1 267 ? -20.843 7.846 17.777 1.00 73.94 267 GLY A C 1
ATOM 2106 O O . GLY A 1 267 ? -20.975 7.408 18.921 1.00 73.94 267 GLY A O 1
ATOM 2107 N N . ASP A 1 268 ? -20.053 7.261 16.871 1.00 72.19 268 ASP A N 1
ATOM 2108 C CA . ASP A 1 268 ? -19.252 6.058 17.126 1.00 72.19 268 ASP A CA 1
ATOM 2109 C C . ASP A 1 268 ? -18.021 6.368 17.997 1.00 72.19 268 ASP A C 1
ATOM 2111 O O . ASP A 1 268 ? -17.472 5.484 18.659 1.00 72.19 268 ASP A O 1
ATOM 2115 N N . ILE A 1 269 ? -17.578 7.634 18.012 1.00 72.62 269 ILE A N 1
ATOM 2116 C CA . ILE A 1 269 ? -16.412 8.114 18.763 1.00 72.62 269 ILE A CA 1
ATOM 2117 C C . ILE A 1 269 ? -16.705 9.508 19.347 1.00 72.62 269 ILE A C 1
ATOM 2119 O O . ILE A 1 269 ? -17.271 10.366 18.677 1.00 72.62 269 ILE A O 1
ATOM 2123 N N . SER A 1 270 ? -16.295 9.767 20.595 1.00 66.31 270 SER A N 1
ATOM 2124 C CA . SER A 1 270 ? -16.409 11.102 21.210 1.00 66.31 270 SER A CA 1
ATOM 2125 C C . SER A 1 270 ? -15.334 12.067 20.693 1.00 66.31 270 SER A C 1
ATOM 2127 O O . SER A 1 270 ? -14.161 11.701 20.591 1.00 66.31 270 SER A O 1
ATOM 2129 N N . ALA A 1 271 ? -15.717 13.326 20.457 1.00 59.50 271 ALA A N 1
ATOM 2130 C CA . ALA A 1 271 ? -14.831 14.408 20.022 1.00 59.50 271 ALA A CA 1
ATOM 2131 C C . ALA A 1 271 ? -13.668 14.687 20.998 1.00 59.50 271 ALA A C 1
ATOM 2133 O O . ALA A 1 271 ? -12.650 15.248 20.603 1.00 59.50 271 ALA A O 1
ATOM 2134 N N . GLU A 1 272 ? -13.778 14.267 22.259 1.00 53.84 272 GLU A N 1
ATOM 2135 C CA . GLU A 1 272 ? -12.817 14.568 23.328 1.00 53.84 272 GLU A CA 1
ATOM 2136 C C . GLU A 1 272 ? -11.512 13.748 23.242 1.00 53.84 272 GLU A C 1
ATOM 2138 O O . GLU A 1 272 ? -10.508 14.100 23.855 1.00 53.84 272 GLU A O 1
ATOM 2143 N N . SER A 1 273 ? -11.460 12.685 22.425 1.00 52.16 273 SER A N 1
ATOM 2144 C CA . SER A 1 273 ? -10.215 11.936 22.162 1.00 52.16 273 SER A CA 1
ATOM 2145 C C . SER A 1 273 ? -9.299 12.578 21.106 1.00 52.16 273 SER A C 1
ATOM 2147 O O . SER A 1 273 ? -8.410 11.909 20.582 1.00 52.16 273 SER A O 1
ATOM 2149 N N . SER A 1 274 ? -9.531 13.846 20.756 1.00 46.22 274 SER A N 1
ATOM 2150 C CA . SER A 1 274 ? -8.877 14.575 19.656 1.00 46.22 274 SER A CA 1
ATOM 2151 C C . SER A 1 274 ? -7.573 15.288 20.029 1.00 46.22 274 SER A C 1
ATOM 2153 O O . SER A 1 274 ? -6.877 15.758 19.136 1.00 46.22 274 SER A O 1
ATOM 2155 N N . ALA A 1 275 ? -7.185 15.333 21.305 1.00 38.91 275 ALA A N 1
ATOM 2156 C CA . ALA A 1 275 ? -5.934 15.960 21.736 1.00 38.91 275 ALA A CA 1
ATOM 2157 C C . ALA A 1 275 ? -4.722 15.014 21.596 1.00 38.91 275 ALA A C 1
ATOM 2159 O O . ALA A 1 275 ? -4.035 14.713 22.570 1.00 38.91 275 ALA A O 1
ATOM 2160 N N . ALA A 1 276 ? -4.458 14.513 20.391 1.00 43.81 276 ALA A N 1
ATOM 2161 C CA . ALA A 1 276 ? -3.100 14.123 20.016 1.00 43.81 276 ALA A CA 1
ATOM 2162 C C . ALA A 1 276 ? -2.565 15.242 19.117 1.00 43.81 276 ALA A C 1
ATOM 2164 O O . ALA A 1 276 ? -3.299 15.658 18.221 1.00 43.81 276 ALA A O 1
ATOM 2165 N N . PRO A 1 277 ? -1.346 15.763 19.345 1.00 36.47 277 PRO A N 1
ATOM 2166 C CA . PRO A 1 277 ? -0.786 16.765 18.456 1.00 36.47 277 PRO A CA 1
ATOM 2167 C C . PRO A 1 277 ? -0.659 16.133 17.070 1.00 36.47 277 PRO A C 1
ATOM 2169 O O . PRO A 1 277 ? 0.149 15.227 16.863 1.00 36.47 277 PRO A O 1
ATOM 2172 N N . GLU A 1 278 ? -1.487 16.584 16.129 1.00 41.94 278 GLU A N 1
ATOM 2173 C CA . GLU A 1 278 ? -1.146 16.507 14.717 1.00 41.94 278 GLU A CA 1
ATOM 2174 C C . GLU A 1 278 ? 0.133 17.336 14.597 1.00 41.94 278 GLU A C 1
ATOM 2176 O O . GLU A 1 278 ? 0.102 18.563 14.606 1.00 41.94 278 GLU A O 1
ATOM 2181 N N . SER A 1 279 ? 1.293 16.676 14.652 1.00 41.22 279 SER A N 1
ATOM 2182 C CA . SER A 1 279 ? 2.532 17.320 14.249 1.00 41.22 279 SER A CA 1
ATOM 2183 C C . SER A 1 279 ? 2.397 17.534 12.748 1.00 41.22 279 SER A C 1
ATOM 2185 O O . SER A 1 279 ? 2.660 16.622 11.953 1.00 41.22 279 SER A O 1
ATOM 2187 N N . ASP A 1 280 ? 1.900 18.711 12.390 1.00 42.75 280 ASP A N 1
ATOM 2188 C CA . ASP A 1 280 ? 2.033 19.309 11.073 1.00 42.75 280 ASP A CA 1
ATOM 2189 C C . ASP A 1 280 ? 3.533 19.480 10.791 1.00 42.75 280 ASP A C 1
ATOM 2191 O O . ASP A 1 280 ? 4.098 20.564 10.892 1.00 42.75 280 ASP A O 1
ATOM 2195 N N . ASP A 1 281 ? 4.205 18.377 10.453 1.00 41.62 281 ASP A N 1
ATOM 2196 C CA . ASP A 1 281 ? 5.414 18.412 9.631 1.00 41.62 281 ASP A CA 1
ATOM 2197 C C . ASP A 1 281 ? 4.945 18.748 8.205 1.00 41.62 281 ASP A C 1
ATOM 2199 O O . ASP A 1 281 ? 4.877 17.894 7.308 1.00 41.62 281 ASP A O 1
ATOM 2203 N N . ASP A 1 282 ? 4.540 20.006 8.037 1.00 46.50 282 ASP A N 1
ATOM 2204 C CA . ASP A 1 282 ? 4.489 20.709 6.765 1.00 46.50 282 ASP A CA 1
ATOM 2205 C C . ASP A 1 282 ? 5.930 20.900 6.272 1.00 46.50 282 ASP A C 1
ATOM 2207 O O . ASP A 1 282 ? 6.513 21.970 6.383 1.00 46.50 282 ASP A O 1
ATOM 2211 N N . ASP A 1 283 ? 6.506 19.842 5.706 1.00 48.34 283 ASP A N 1
ATOM 2212 C CA . ASP A 1 283 ? 7.703 19.928 4.873 1.00 48.34 283 ASP A CA 1
ATOM 2213 C C . ASP A 1 283 ? 7.372 19.345 3.495 1.00 48.34 283 ASP A C 1
ATOM 2215 O O . ASP A 1 283 ? 7.243 18.131 3.305 1.00 48.34 283 ASP A O 1
ATOM 2219 N N . ASP A 1 284 ? 7.059 20.250 2.563 1.00 43.66 284 ASP A N 1
ATOM 2220 C CA . ASP A 1 284 ? 7.687 20.349 1.236 1.00 43.66 284 ASP A CA 1
ATOM 2221 C C . ASP A 1 284 ? 6.844 21.270 0.332 1.00 43.66 284 ASP A C 1
ATOM 2223 O O . ASP A 1 284 ? 6.126 20.824 -0.573 1.00 43.66 284 ASP A O 1
ATOM 2227 N N . GLU A 1 285 ? 6.943 22.583 0.564 1.00 41.25 285 GLU A N 1
ATOM 2228 C CA . GLU A 1 285 ? 6.893 23.563 -0.524 1.00 41.25 285 GLU A CA 1
ATOM 2229 C C . GLU A 1 285 ? 8.324 23.802 -1.035 1.00 41.25 285 GLU A C 1
ATOM 2231 O O . GLU A 1 285 ? 9.024 24.723 -0.625 1.00 41.25 285 GLU A O 1
ATOM 2236 N N . GLN A 1 286 ? 8.774 22.958 -1.962 1.00 40.53 286 GLN A N 1
ATOM 2237 C CA . GLN A 1 286 ? 9.891 23.246 -2.866 1.00 40.53 286 GLN A CA 1
ATOM 2238 C C . GLN A 1 286 ? 9.503 22.719 -4.253 1.00 40.53 286 GLN A C 1
ATOM 2240 O O . GLN A 1 286 ? 9.017 21.599 -4.362 1.00 40.53 286 GLN A O 1
ATOM 2245 N N . GLN A 1 287 ? 9.656 23.397 -5.387 1.00 40.69 287 GLN A N 1
ATOM 2246 C CA . GLN A 1 287 ? 10.054 24.746 -5.797 1.00 40.69 287 GLN A CA 1
ATOM 2247 C C . GLN A 1 287 ? 9.525 24.870 -7.242 1.00 40.69 287 GLN A C 1
ATOM 2249 O O . GLN A 1 287 ? 9.522 23.878 -7.970 1.00 40.69 287 GLN A O 1
ATOM 2254 N N . GLU A 1 288 ? 9.208 26.073 -7.720 1.00 35.47 288 GLU A N 1
ATOM 2255 C CA . GLU A 1 288 ? 9.452 26.390 -9.135 1.00 35.47 288 GLU A CA 1
ATOM 2256 C C . GLU A 1 288 ? 10.311 27.653 -9.220 1.00 35.47 288 GLU A C 1
ATOM 2258 O O . GLU A 1 288 ? 9.846 28.755 -9.496 1.00 35.47 288 GLU A O 1
ATOM 2263 N N . ALA A 1 289 ? 11.611 27.475 -8.976 1.00 41.91 289 ALA A N 1
ATOM 2264 C CA . ALA A 1 289 ? 12.619 28.308 -9.603 1.00 41.91 289 ALA A CA 1
ATOM 2265 C C . ALA A 1 289 ? 12.963 27.666 -10.952 1.00 41.91 289 ALA A C 1
ATOM 2267 O O . ALA A 1 289 ? 13.689 26.676 -11.008 1.00 41.91 289 ALA A O 1
ATOM 2268 N N . ASN A 1 290 ? 12.460 28.230 -12.052 1.00 37.62 290 ASN A N 1
ATOM 2269 C CA . ASN A 1 290 ? 13.160 28.097 -13.321 1.00 37.62 290 ASN A CA 1
ATOM 2270 C C . ASN A 1 290 ? 12.984 29.327 -14.219 1.00 37.62 290 ASN A C 1
ATOM 2272 O O . ASN A 1 290 ? 11.895 29.627 -14.697 1.00 37.62 290 ASN A O 1
ATOM 2276 N N . GLY A 1 291 ? 14.115 29.992 -14.463 1.00 31.39 291 GLY A N 1
ATOM 2277 C CA . GLY A 1 291 ? 14.497 30.480 -15.783 1.00 31.39 291 GLY A CA 1
ATOM 2278 C C . GLY A 1 291 ? 13.766 31.701 -16.337 1.00 31.39 291 GLY A C 1
ATOM 2279 O O . GLY A 1 291 ? 12.794 31.576 -17.079 1.00 31.39 291 GLY A O 1
ATOM 2280 N N . LYS A 1 292 ? 14.372 32.884 -16.175 1.00 33.91 292 LYS A N 1
ATOM 2281 C CA . LYS A 1 292 ? 14.400 33.853 -17.278 1.00 33.91 292 LYS A CA 1
ATOM 2282 C C . LYS A 1 292 ? 15.833 34.111 -17.716 1.00 33.91 292 LYS A C 1
ATOM 2284 O O . LYS A 1 292 ? 16.708 34.440 -16.923 1.00 33.91 292 LYS A O 1
ATOM 2289 N N . ASN A 1 293 ? 16.004 33.870 -19.009 1.00 31.69 293 ASN A N 1
ATOM 2290 C CA . ASN A 1 293 ? 17.218 33.922 -19.792 1.00 31.69 293 ASN A CA 1
ATOM 2291 C C . ASN A 1 293 ? 17.995 35.230 -19.650 1.00 31.69 293 ASN A C 1
ATOM 2293 O O . ASN A 1 293 ? 17.432 36.321 -19.601 1.00 31.69 293 ASN A O 1
ATOM 2297 N N . SER A 1 294 ? 19.310 35.053 -19.738 1.00 37.53 294 SER A N 1
ATOM 2298 C CA . SER A 1 294 ? 20.274 36.007 -20.270 1.00 37.53 294 SER A CA 1
ATOM 2299 C C . SER A 1 294 ? 19.738 36.748 -21.501 1.00 37.53 294 SER A C 1
ATOM 2301 O O . SER A 1 294 ? 19.447 36.136 -22.528 1.00 37.53 294 SER A O 1
ATOM 2303 N N . THR A 1 295 ? 19.686 38.074 -21.405 1.00 34.34 295 THR A N 1
ATOM 2304 C CA . THR A 1 295 ? 19.885 38.988 -22.534 1.00 34.34 295 THR A CA 1
ATOM 2305 C C . THR A 1 295 ? 20.698 40.164 -22.021 1.00 34.34 295 THR A C 1
ATOM 2307 O O . THR A 1 295 ? 20.289 40.844 -21.081 1.00 34.34 295 THR A O 1
ATOM 2310 N N . GLY A 1 296 ? 21.873 40.359 -22.617 1.00 31.84 296 GLY A N 1
ATOM 2311 C CA . GLY A 1 296 ? 22.767 41.457 -22.298 1.00 31.84 296 GLY A CA 1
ATOM 2312 C C . GLY A 1 296 ? 22.165 42.821 -22.620 1.00 31.84 296 GLY A C 1
ATOM 2313 O O . GLY A 1 296 ? 21.431 42.988 -23.591 1.00 31.84 296 GLY A O 1
ATOM 2314 N N . ALA A 1 297 ? 22.550 43.808 -21.821 1.00 31.64 297 ALA A N 1
ATOM 2315 C CA . ALA A 1 297 ? 22.542 45.205 -22.209 1.00 31.64 297 ALA A CA 1
ATOM 2316 C C . ALA A 1 297 ? 23.712 45.887 -21.500 1.00 31.64 297 ALA A C 1
ATOM 2318 O O . ALA A 1 297 ? 23.879 45.781 -20.286 1.00 31.64 297 ALA A O 1
ATOM 2319 N N . ALA A 1 298 ? 24.552 46.522 -22.307 1.00 34.53 298 ALA A N 1
ATOM 2320 C CA . ALA A 1 298 ? 25.698 47.301 -21.893 1.00 34.53 298 ALA A CA 1
ATOM 2321 C C . ALA A 1 298 ? 25.284 48.468 -20.991 1.00 34.53 298 ALA A C 1
ATOM 2323 O O . ALA A 1 298 ? 24.310 49.154 -21.289 1.00 34.53 298 ALA A O 1
ATOM 2324 N N . PHE A 1 299 ? 26.094 48.758 -19.974 1.00 32.09 299 PHE A N 1
ATOM 2325 C CA . PHE A 1 299 ? 26.204 50.105 -19.429 1.00 32.09 299 PHE A CA 1
ATOM 2326 C C . PHE A 1 299 ? 27.673 50.432 -19.163 1.00 32.09 299 PHE A C 1
ATOM 2328 O O . PHE A 1 299 ? 28.352 49.793 -18.362 1.00 32.09 299 PHE A O 1
ATOM 2335 N N . TYR A 1 300 ? 28.143 51.433 -19.904 1.00 30.34 300 TYR A N 1
ATOM 2336 C CA . TYR A 1 300 ? 29.360 52.184 -19.646 1.00 30.34 300 TYR A CA 1
ATOM 2337 C C . TYR A 1 300 ? 29.311 52.797 -18.245 1.00 30.34 300 TYR A C 1
ATOM 2339 O O . TYR A 1 300 ? 28.307 53.406 -17.879 1.00 30.34 300 TYR A O 1
ATOM 2347 N N . SER A 1 301 ? 30.429 52.757 -17.522 1.00 32.06 301 SER A N 1
ATOM 2348 C CA . SER A 1 301 ? 30.770 53.844 -16.608 1.00 32.06 301 SER A CA 1
ATOM 2349 C C . SER A 1 301 ? 32.284 53.997 -16.499 1.00 32.06 301 SER A C 1
ATOM 2351 O O . SER A 1 301 ? 33.020 53.044 -16.254 1.00 32.06 301 SER A O 1
ATOM 2353 N N . TYR A 1 302 ? 32.707 55.223 -16.782 1.00 30.27 302 TYR A N 1
ATOM 2354 C CA . TYR A 1 302 ? 34.050 55.781 -16.709 1.00 30.27 302 TYR A CA 1
ATOM 2355 C C . TYR A 1 302 ? 34.493 55.975 -15.250 1.00 30.27 302 TYR A C 1
ATOM 2357 O O . TYR A 1 302 ? 33.668 56.274 -14.392 1.00 30.27 302 TYR A O 1
ATOM 2365 N N . GLY A 1 303 ? 35.808 55.954 -15.013 1.00 30.11 303 GLY A N 1
ATOM 2366 C CA . GLY A 1 303 ? 36.434 56.545 -13.821 1.00 30.11 303 GLY A CA 1
ATOM 2367 C C . GLY A 1 303 ? 37.595 55.704 -13.294 1.00 30.11 303 GLY A C 1
ATOM 2368 O O . GLY A 1 303 ? 37.377 54.775 -12.532 1.00 30.11 303 GLY A O 1
ATOM 2369 N N . GLN A 1 304 ? 38.800 55.867 -13.854 1.00 31.61 304 GLN A N 1
ATOM 2370 C CA . GLN A 1 304 ? 39.911 56.613 -13.229 1.00 31.61 304 GLN A CA 1
ATOM 2371 C C . GLN A 1 304 ? 40.365 56.028 -11.888 1.00 31.61 304 GLN A C 1
ATOM 2373 O O . GLN A 1 304 ? 39.643 56.171 -10.922 1.00 31.61 304 GLN A O 1
ATOM 2378 N N . TYR A 1 305 ? 41.587 55.484 -11.828 1.00 31.36 305 TYR A N 1
ATOM 2379 C CA . TYR A 1 305 ? 42.649 55.959 -10.927 1.00 31.36 305 TYR A CA 1
ATOM 2380 C C . TYR A 1 305 ? 44.024 55.491 -11.436 1.00 31.36 305 TYR A C 1
ATOM 2382 O O . TYR A 1 305 ? 44.245 54.319 -11.729 1.00 31.36 305 TYR A O 1
ATOM 2390 N N . HIS A 1 306 ? 44.916 56.471 -11.580 1.00 32.25 306 HIS A N 1
ATOM 2391 C CA . HIS A 1 306 ? 46.361 56.352 -11.772 1.00 32.25 306 HIS A CA 1
ATOM 2392 C C . HIS A 1 306 ? 47.022 55.623 -10.591 1.00 32.25 306 HIS A C 1
ATOM 2394 O O . HIS A 1 306 ? 46.543 55.759 -9.472 1.00 32.25 306 HIS A O 1
ATOM 2400 N N . TYR A 1 307 ? 48.168 54.973 -10.807 1.00 36.09 307 TYR A N 1
ATOM 2401 C CA . TYR A 1 307 ? 49.463 55.464 -10.312 1.00 36.09 307 TYR A CA 1
ATOM 2402 C C . TYR A 1 307 ? 50.620 54.723 -10.992 1.00 36.09 307 TYR A C 1
ATOM 2404 O O . TYR A 1 307 ? 50.481 53.577 -11.419 1.00 36.09 307 TYR A O 1
ATOM 2412 N N . ALA A 1 308 ? 51.704 55.480 -11.149 1.00 40.91 308 ALA A N 1
ATOM 2413 C CA . ALA A 1 308 ? 53.034 55.046 -11.552 1.00 40.91 308 ALA A CA 1
ATOM 2414 C C . ALA A 1 308 ? 53.705 54.178 -10.479 1.00 40.91 308 ALA A C 1
ATOM 2416 O O . ALA A 1 308 ? 53.273 54.269 -9.305 1.00 40.91 308 ALA A O 1
#

Sequence (308 aa):
MTYATLGALLADYVIKRGLVGDPQGYMKSLWKDIEAQLDKFIQHLKDQELDEAYSVNCKNTAWQRPGQPTNITYVVTNMGDRIICRLMTKALYFLNGWSIGSGTDMEDATGGNRQLRNFIRCTIVHMFMHLLNESACASTWGTFYAWYSMRQMGDVSSSSTNLVYSGDCVQNSAVHLQVGEWSMQHAVKEWLNRNVDIKLKLNRGSFGKNCRLAVPKTTGSKHAATDQVDEDTLQKIKDIEGNLQTAMRKVLRKIKKEVKEEAIAAGDISAESSAAPESDDDDDEQQEANGKNSTGAAFYSYGQYHYA

Foldseek 3Di:
DDPVVVVVQLVVQCVQVVCVVPLLCSLAVLLVLLLVLLVVLLVLLVDPVCLCVQQLLLQFQWFDFPPDPRVDTDGDWWLLLSLLLSVLSSLLCSLQCHDPDPPGSVDDPPRHDPLVSSVSSLVSSLLLLLLCCLFLSHDPGSNVRSLVVLLVCAAVDPVTHRCSVVVVHHNPPQVPPPPPVDTSSVVSVVVCVVVVVLSCQRHPVVLNVLRGHTQPDDPDDDRDSNDGGDPVSVVSSVVSSSSNSVSSSVVSVVVSVVVVVVCCVVVSHPPVVVPDDPPPPPPDPDDPDDDDDDDDDDDDDDDDDDDD

pLDDT: mean 76.3, std 19.44, range [30.11, 95.81]

Secondary structure (DSSP, 8-state):
--HHHHHHHHHHHHHHTT-TT-HHHHHHHHHHHHHHHHHHHHHHHH--TTHHHHTGGGGBSEE--TTS-TT--EE--BHHHHHHHHHHHHHHHHHHT--SSTT------SS--HHHHHHHHHHHHHHHHHHHHTSTT--HHHHHHHHHHHHHT--SBTTB--TTTTTSS-TT-------TT--HHHHHHHHHHH-HHHHHHHT-HHHHHHHTSBPPPPS-SS--TT-B--HHHHHHHHHHHHHHHHHHHHHHHHHHHHHHHHHHHTTSS-GGGG-S--------------------------------